Protein AF-A0A9X8HGG3-F1 (afdb_monomer_lite)

Secondary structure (DSSP, 8-state):
--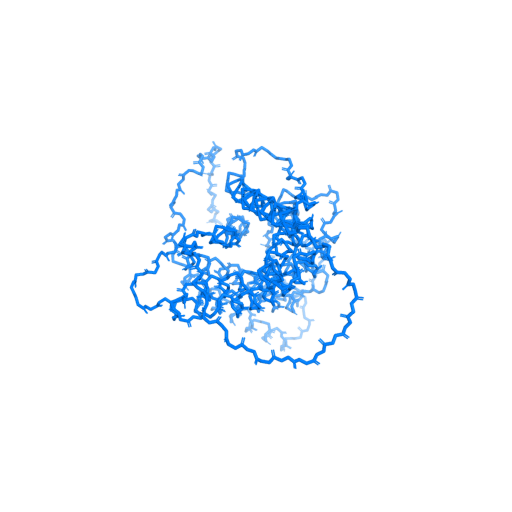-------S---------GGG--HHHHHHHHHHHHHHHHHHHHHHHHS-------PPP----TT-SS-S--SS---HHHHHHHHHHHHHHHHHHHHHHHHHHHHHSPP-SS-HHHHHHHHHHHHHHHHHHHHHHHHHS-TT-TTHHHHHHHHHHHHHHHHHHHHHHHHHTTTSS-HHHHHHHHHHHHHHHHHHHHHHHHHHGGG--TT--HHHHHHHHHHHHHHHHHHHHHHHHHHHHHTTT-HHHHHHHHHHHHT--PPPPP---GGGGHHHHHHHHHHHHHHHHHHHHHHHHHHHHHHHHHHS---S--------------PPP-------STHHHHGGG--HHHHHHHHHT--

Structure (mmCIF, N/CA/C/O backbone):
data_AF-A0A9X8HGG3-F1
#
_entry.id   AF-A0A9X8HGG3-F1
#
loop_
_atom_site.group_PDB
_atom_site.id
_atom_site.type_symbol
_atom_site.label_atom_id
_atom_site.label_alt_id
_atom_site.label_comp_id
_atom_site.label_asym_id
_atom_site.label_entity_id
_atom_site.label_seq_id
_atom_site.pdbx_PDB_ins_code
_atom_site.Cartn_x
_atom_site.Cartn_y
_atom_site.Cartn_z
_atom_site.occupancy
_atom_site.B_iso_or_equiv
_atom_site.auth_seq_id
_atom_site.auth_comp_id
_atom_site.auth_asym_id
_atom_site.auth_atom_id
_atom_site.pdbx_PDB_model_num
ATOM 1 N N . ARG A 1 1 ? -7.892 3.134 46.328 1.00 28.73 1 ARG A N 1
ATOM 2 C CA . ARG A 1 1 ? -6.656 3.228 47.144 1.00 28.73 1 ARG A CA 1
ATOM 3 C C . ARG A 1 1 ? -5.558 2.338 46.546 1.00 28.73 1 ARG A C 1
ATOM 5 O O . ARG A 1 1 ? -5.021 1.521 47.263 1.00 28.73 1 ARG A O 1
ATOM 12 N N . ASN A 1 2 ? -5.276 2.510 45.247 1.00 30.33 2 ASN A N 1
ATOM 13 C CA . ASN A 1 2 ? -4.091 2.053 44.507 1.00 30.33 2 ASN A CA 1
ATOM 14 C C . ASN A 1 2 ? -4.129 2.805 43.163 1.00 30.33 2 ASN A C 1
ATOM 16 O O . ASN A 1 2 ? -4.692 2.324 42.189 1.00 30.33 2 ASN A O 1
ATOM 20 N N . LYS A 1 3 ? -3.670 4.063 43.163 1.00 25.41 3 LYS A N 1
ATOM 21 C CA . LYS A 1 3 ? -3.345 4.797 41.933 1.00 25.41 3 LYS A CA 1
ATOM 22 C C . LYS A 1 3 ? -1.847 4.597 41.738 1.00 25.41 3 LYS A C 1
ATOM 24 O O . LYS A 1 3 ? -1.069 5.195 42.476 1.00 25.41 3 LYS A O 1
ATOM 29 N N . LEU A 1 4 ? -1.457 3.743 40.797 1.00 27.08 4 LEU A N 1
ATOM 30 C CA . LEU A 1 4 ? -0.106 3.764 40.246 1.00 27.08 4 LEU A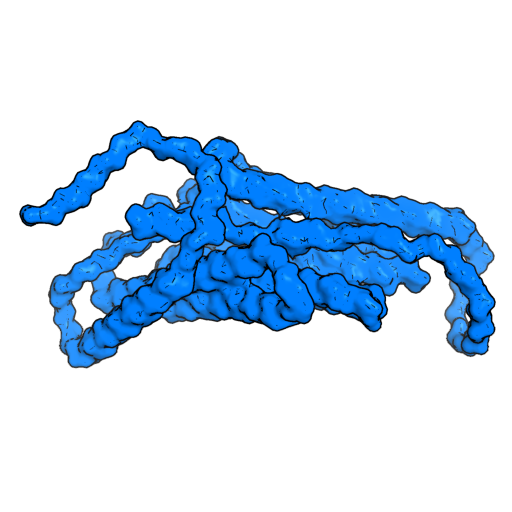 CA 1
ATOM 31 C C . LEU A 1 4 ? -0.017 5.016 39.372 1.00 27.08 4 LEU A C 1
ATOM 33 O O . LEU A 1 4 ? -0.427 5.023 38.219 1.00 27.08 4 LEU A O 1
ATOM 37 N N . ALA A 1 5 ? 0.406 6.119 39.983 1.00 25.44 5 ALA A N 1
ATOM 38 C CA . ALA A 1 5 ? 0.786 7.321 39.264 1.00 25.44 5 ALA A CA 1
ATOM 39 C C . ALA A 1 5 ? 2.253 7.156 38.861 1.00 25.44 5 ALA A C 1
ATOM 41 O O . ALA A 1 5 ? 3.145 7.346 39.688 1.00 25.44 5 ALA A O 1
ATOM 42 N N . PHE A 1 6 ? 2.503 6.783 37.606 1.00 29.17 6 PHE A N 1
ATOM 43 C CA . PHE A 1 6 ? 3.830 6.942 37.030 1.00 29.17 6 PHE A CA 1
ATOM 44 C C . PHE A 1 6 ? 4.066 8.438 36.820 1.00 29.17 6 PHE A C 1
ATOM 46 O O . PHE A 1 6 ? 3.488 9.073 35.941 1.00 29.17 6 PHE A O 1
ATOM 53 N N . LYS A 1 7 ? 4.884 9.019 37.700 1.00 27.00 7 LYS A N 1
ATOM 54 C CA . LYS A 1 7 ? 5.559 10.291 37.453 1.00 27.00 7 LYS A CA 1
ATOM 55 C C . LYS A 1 7 ? 6.541 10.041 36.307 1.00 27.00 7 LYS A C 1
ATOM 57 O O . LYS A 1 7 ? 7.612 9.492 36.540 1.00 27.00 7 LYS A O 1
ATOM 62 N N . ILE A 1 8 ? 6.162 10.391 35.085 1.00 31.59 8 ILE A N 1
ATOM 63 C CA . ILE A 1 8 ? 7.122 10.544 33.993 1.00 31.59 8 ILE A CA 1
ATOM 64 C C . ILE A 1 8 ? 7.428 12.036 33.944 1.00 31.59 8 ILE A C 1
ATOM 66 O O . ILE A 1 8 ? 6.662 12.826 33.393 1.00 31.59 8 ILE A O 1
ATOM 70 N N . ASP A 1 9 ? 8.496 12.414 34.647 1.00 28.77 9 ASP A N 1
ATOM 71 C CA . ASP A 1 9 ? 9.087 13.739 34.531 1.00 28.77 9 ASP A CA 1
ATOM 72 C C . ASP A 1 9 ? 9.516 13.974 33.076 1.00 28.77 9 ASP A C 1
ATOM 74 O O . ASP A 1 9 ? 9.967 13.073 32.366 1.00 28.77 9 ASP A O 1
ATOM 78 N N . HIS A 1 10 ? 9.304 15.209 32.636 1.00 36.56 10 HIS A N 1
ATOM 79 C CA . HIS A 1 10 ? 9.637 15.714 31.317 1.00 36.56 10 HIS A CA 1
ATOM 80 C C . HIS A 1 10 ? 11.108 15.476 30.966 1.00 36.56 10 HIS A C 1
ATOM 82 O O . HIS A 1 10 ? 11.983 16.024 31.620 1.00 36.56 10 HIS A O 1
ATOM 88 N N . GLU A 1 11 ? 11.323 14.692 29.912 1.00 28.34 11 GLU A N 1
ATOM 89 C CA . GLU A 1 11 ? 12.363 14.770 28.875 1.00 28.34 11 GLU A CA 1
ATOM 90 C C . GLU A 1 11 ? 12.493 13.358 28.302 1.00 28.34 11 GLU A C 1
ATOM 92 O O . GLU A 1 11 ? 13.235 12.525 28.814 1.00 28.34 11 GLU A O 1
ATOM 97 N N . LEU A 1 12 ? 11.714 13.055 27.254 1.00 34.84 12 LEU A N 1
ATOM 98 C CA . LEU A 1 12 ? 11.954 11.847 26.467 1.00 34.84 12 LEU A CA 1
ATOM 99 C C . LEU A 1 12 ? 13.398 11.941 25.950 1.00 34.84 12 LEU A C 1
ATOM 101 O O . LEU A 1 12 ? 13.690 12.875 25.189 1.00 34.84 12 LEU A O 1
ATOM 105 N N . PRO A 1 13 ? 14.310 11.037 26.356 1.00 28.31 13 PRO A N 1
ATOM 106 C CA . PRO A 1 13 ? 15.644 11.016 25.784 1.00 28.31 13 PRO A CA 1
ATOM 107 C C . PRO A 1 13 ? 15.506 10.824 24.267 1.00 28.31 13 PRO A C 1
ATOM 109 O O . PRO A 1 13 ? 14.531 10.213 23.812 1.00 28.31 13 PRO A O 1
ATOM 112 N N . PRO A 1 14 ? 16.435 11.361 23.457 1.00 35.28 14 PRO A N 1
ATOM 113 C CA . PRO A 1 14 ? 16.378 11.186 22.014 1.00 35.28 14 PRO A CA 1
ATOM 114 C C . PRO A 1 14 ? 16.294 9.687 21.726 1.00 35.28 14 PRO A C 1
ATOM 116 O O . PRO A 1 14 ? 17.162 8.924 22.148 1.00 35.28 14 PRO A O 1
ATOM 119 N N . THR A 1 15 ? 15.220 9.280 21.051 1.00 38.94 15 THR A N 1
ATOM 120 C CA . THR A 1 15 ? 14.926 7.916 20.603 1.00 38.94 15 THR A CA 1
ATOM 121 C C . THR A 1 15 ? 15.948 7.489 19.546 1.00 38.94 15 THR A C 1
ATOM 123 O O . THR A 1 15 ? 15.656 7.379 18.362 1.00 38.94 15 THR A O 1
ATOM 126 N N . ASN A 1 16 ? 17.188 7.305 19.992 1.00 37.53 16 ASN A N 1
ATOM 127 C CA . ASN A 1 16 ? 18.334 6.805 19.238 1.00 37.53 16 ASN A CA 1
ATOM 128 C C . ASN A 1 16 ? 18.643 5.342 19.590 1.00 37.53 16 ASN A C 1
ATOM 130 O O . ASN A 1 16 ? 19.691 4.836 19.205 1.00 37.53 16 ASN A O 1
ATOM 134 N N . GLN A 1 17 ? 17.782 4.657 20.344 1.00 40.84 17 GLN A N 1
ATOM 135 C CA . GLN A 1 17 ? 17.990 3.240 20.609 1.00 40.84 17 GLN A CA 1
ATOM 136 C C . GLN A 1 17 ? 17.429 2.423 19.447 1.00 40.84 17 GLN A C 1
ATOM 138 O O . GLN A 1 17 ? 16.224 2.239 19.315 1.00 40.84 17 GLN A O 1
ATOM 143 N N . GLU A 1 18 ? 18.344 1.920 18.622 1.00 42.31 18 GLU A N 1
ATOM 144 C CA . GLU A 1 18 ? 18.180 0.864 17.613 1.00 42.31 18 GLU A CA 1
ATOM 145 C C . GLU A 1 18 ? 17.775 -0.494 18.250 1.00 42.31 18 GLU A C 1
ATOM 147 O O . GLU A 1 18 ? 18.196 -1.555 17.803 1.00 42.31 18 GLU A O 1
ATOM 152 N N . HIS A 1 19 ? 17.005 -0.483 19.346 1.00 41.78 19 HIS A N 1
ATOM 153 C CA . HIS A 1 19 ? 16.716 -1.650 20.188 1.00 41.78 19 HIS A CA 1
ATOM 154 C C . HIS A 1 19 ? 15.330 -2.278 19.959 1.00 41.78 19 HIS A C 1
ATOM 156 O O . HIS A 1 19 ? 15.036 -3.295 20.574 1.00 41.78 19 HIS A O 1
ATOM 162 N N . ASP A 1 20 ? 14.505 -1.745 19.053 1.00 48.72 20 ASP A N 1
ATOM 163 C CA . ASP A 1 20 ? 13.128 -2.235 18.834 1.00 48.72 20 ASP A CA 1
ATOM 164 C C . ASP A 1 20 ? 13.009 -3.422 17.856 1.00 48.72 20 ASP A C 1
ATOM 166 O O . ASP A 1 20 ? 11.926 -3.984 17.686 1.00 48.72 20 ASP A O 1
ATOM 170 N N . ASP A 1 21 ? 14.094 -3.833 17.196 1.00 51.06 21 ASP A N 1
ATOM 171 C CA . ASP A 1 21 ? 14.058 -4.947 16.233 1.00 51.06 21 ASP A CA 1
ATOM 172 C C . ASP A 1 21 ? 14.139 -6.333 16.907 1.00 51.06 21 ASP A C 1
ATOM 174 O O . ASP A 1 21 ? 14.099 -7.356 16.228 1.00 51.06 21 ASP A O 1
ATOM 178 N N . THR A 1 22 ? 14.222 -6.379 18.242 1.00 57.16 22 THR A N 1
ATOM 179 C CA . THR A 1 22 ? 14.386 -7.607 19.044 1.00 57.16 22 THR A CA 1
ATOM 180 C C . THR A 1 22 ? 13.163 -7.977 19.885 1.00 57.16 22 THR A C 1
ATOM 182 O O . THR A 1 22 ? 13.191 -8.993 20.580 1.00 57.16 22 THR A O 1
ATOM 185 N N . VAL A 1 23 ? 12.087 -7.182 19.843 1.00 67.56 23 VAL A N 1
ATOM 186 C CA . VAL A 1 23 ? 10.858 -7.479 20.592 1.00 67.56 23 VAL A CA 1
ATOM 187 C C . VAL A 1 23 ? 10.154 -8.676 19.961 1.00 67.56 23 VAL A C 1
ATOM 189 O O . VAL A 1 23 ? 9.789 -8.636 18.783 1.00 67.56 23 VAL A O 1
ATOM 192 N N . ASP A 1 24 ? 9.935 -9.726 20.755 1.00 72.12 24 ASP A N 1
ATOM 193 C CA . ASP A 1 24 ? 9.161 -10.889 20.332 1.00 72.12 24 ASP A CA 1
ATOM 194 C C . ASP A 1 24 ? 7.668 -10.541 20.235 1.00 72.12 24 ASP A C 1
ATOM 196 O O . ASP A 1 24 ? 6.925 -10.508 21.217 1.00 72.12 24 ASP A O 1
ATOM 200 N N . LEU A 1 25 ? 7.229 -10.292 19.004 1.00 77.94 25 LEU A N 1
ATOM 201 C CA . LEU A 1 25 ? 5.847 -9.971 18.668 1.00 77.94 25 LEU A CA 1
ATOM 202 C C . LEU A 1 25 ? 4.913 -11.194 18.664 1.00 77.94 25 LEU A C 1
ATOM 204 O O . LEU A 1 25 ? 3.702 -11.018 18.520 1.00 77.94 25 LEU A O 1
ATOM 208 N N . THR A 1 26 ? 5.429 -12.424 18.770 1.00 78.38 26 THR A N 1
ATOM 209 C CA . THR A 1 26 ? 4.589 -13.636 18.728 1.00 78.38 26 THR A CA 1
ATOM 210 C C . THR A 1 26 ? 3.772 -13.807 20.006 1.00 78.38 26 THR A C 1
ATOM 212 O O . THR A 1 26 ? 2.590 -14.150 19.944 1.00 78.38 26 THR A O 1
ATOM 215 N N . CYS A 1 27 ? 4.365 -13.473 21.155 1.00 81.50 27 CYS A N 1
ATOM 216 C CA . CYS A 1 27 ? 3.683 -13.470 22.446 1.00 81.50 27 CYS A CA 1
ATOM 217 C C . CYS A 1 27 ? 2.524 -12.459 22.456 1.00 81.50 27 CYS A C 1
ATOM 219 O O . CYS A 1 27 ? 1.406 -12.801 22.833 1.00 81.50 27 CYS A O 1
ATOM 221 N N . ILE A 1 28 ? 2.760 -11.253 21.926 1.00 83.00 28 ILE A N 1
ATOM 222 C CA . ILE A 1 28 ? 1.754 -10.183 21.845 1.00 83.00 28 ILE A CA 1
ATOM 223 C C . ILE A 1 28 ? 0.564 -10.603 20.973 1.00 83.00 28 ILE A C 1
ATOM 225 O O . ILE A 1 28 ? -0.587 -10.370 21.335 1.00 83.00 28 ILE A O 1
ATOM 229 N N . GLU A 1 29 ? 0.817 -11.242 19.828 1.00 82.81 29 GLU A N 1
ATOM 230 C CA . GLU A 1 29 ? -0.255 -11.740 18.959 1.00 82.81 29 GLU A CA 1
ATOM 231 C C . GLU A 1 29 ? -1.117 -12.801 19.663 1.00 82.81 29 GLU A C 1
ATOM 233 O O . GLU A 1 29 ? -2.346 -12.732 19.598 1.00 82.81 29 GLU A O 1
ATOM 238 N N . SER A 1 30 ? -0.484 -13.750 20.363 1.00 86.06 30 SER A N 1
ATOM 239 C CA . SER A 1 30 ? -1.181 -14.778 21.146 1.00 86.06 30 SER A CA 1
ATOM 240 C C . SER A 1 30 ? -2.046 -14.160 22.248 1.00 86.06 30 SER A C 1
ATOM 242 O O . SER A 1 30 ? -3.207 -14.543 22.404 1.00 86.06 30 SER A O 1
ATOM 244 N N . ASP A 1 31 ? -1.513 -13.188 22.987 1.00 88.75 31 ASP A N 1
ATOM 245 C CA . ASP A 1 31 ? -2.233 -12.523 24.076 1.00 88.75 31 ASP A CA 1
ATOM 246 C C . ASP A 1 31 ? -3.444 -11.738 23.554 1.00 88.75 31 ASP A C 1
ATOM 248 O O . ASP A 1 31 ? -4.542 -11.843 24.106 1.00 88.75 31 ASP A O 1
ATOM 252 N N . LEU A 1 32 ? -3.288 -11.019 22.436 1.00 88.12 32 LEU A N 1
ATOM 253 C CA . LEU A 1 32 ? -4.396 -10.323 21.776 1.00 88.12 32 LEU A CA 1
ATOM 254 C C . LEU A 1 32 ? -5.466 -11.297 21.273 1.00 88.12 32 LEU A C 1
ATOM 256 O O . LEU A 1 32 ? -6.657 -11.015 21.399 1.00 88.12 32 LEU A O 1
ATOM 260 N N . GLN A 1 33 ? -5.069 -12.456 20.745 1.00 91.88 33 GLN A N 1
ATOM 261 C CA . GLN A 1 33 ? -6.011 -13.482 20.307 1.00 91.88 33 GLN A CA 1
ATOM 262 C C . GLN A 1 33 ? -6.793 -14.077 21.489 1.00 91.88 33 GLN A C 1
ATOM 264 O O . GLN A 1 33 ? -8.013 -14.233 21.409 1.00 91.88 33 GLN A O 1
ATOM 269 N N . GLN A 1 34 ? -6.123 -14.377 22.605 1.00 92.00 34 GLN A N 1
ATOM 270 C CA . GLN A 1 34 ? -6.783 -14.853 23.826 1.00 92.00 34 GLN A CA 1
ATOM 271 C C . GLN A 1 34 ? -7.744 -13.805 24.393 1.00 92.00 34 GLN A C 1
ATOM 273 O O . GLN A 1 34 ? -8.868 -14.133 24.780 1.00 92.00 34 GLN A O 1
ATOM 278 N N . TYR A 1 35 ? -7.332 -12.537 24.395 1.00 92.00 35 TYR A N 1
ATOM 279 C CA . TYR A 1 35 ? -8.185 -11.435 24.815 1.00 92.00 35 TYR A CA 1
ATOM 280 C C . TYR A 1 35 ? -9.403 -11.275 23.898 1.00 92.00 35 TYR A C 1
ATOM 282 O O . TYR A 1 35 ? -10.524 -11.152 24.390 1.00 92.00 35 TYR A O 1
ATOM 290 N N . LEU A 1 36 ? -9.230 -11.381 22.576 1.00 92.81 36 LEU A N 1
ATOM 291 C CA . LEU A 1 36 ? -10.341 -11.340 21.626 1.00 92.81 36 LEU A CA 1
ATOM 292 C C . LEU A 1 36 ? -11.365 -12.448 21.896 1.00 92.81 36 LEU A C 1
ATOM 294 O O . LEU A 1 36 ? -12.560 -12.170 21.905 1.00 92.81 36 LEU A O 1
ATOM 298 N N . HIS A 1 37 ? -10.913 -13.674 22.184 1.00 93.81 37 HIS A N 1
ATOM 299 C CA . HIS A 1 37 ? -11.802 -14.777 22.562 1.00 93.81 37 HIS A CA 1
ATOM 300 C C . HIS A 1 37 ? -12.612 -14.474 23.829 1.00 93.81 37 HIS A C 1
ATOM 302 O O . HIS A 1 37 ? -13.788 -14.831 23.911 1.00 93.81 37 HIS A O 1
ATOM 308 N N . LEU A 1 38 ? -12.008 -13.791 24.804 1.00 92.50 38 LEU A N 1
ATOM 309 C CA . LEU A 1 38 ? -12.703 -13.360 26.013 1.00 92.50 38 LEU A CA 1
ATOM 310 C C . LEU A 1 38 ? -13.761 -12.289 25.707 1.00 92.50 38 LEU A C 1
ATOM 312 O O . LEU A 1 38 ? -14.886 -12.390 26.199 1.00 92.50 38 LEU A O 1
ATOM 316 N N . VAL A 1 39 ? -13.442 -11.299 24.869 1.00 89.62 39 VAL A N 1
ATOM 317 C CA . VAL A 1 39 ? -14.395 -10.249 24.467 1.00 89.62 39 VAL A CA 1
ATOM 318 C C . VAL A 1 39 ? -15.526 -10.816 23.597 1.00 89.62 39 VAL A C 1
ATOM 320 O O . VAL A 1 39 ? -16.686 -10.451 23.794 1.00 89.62 39 VAL A O 1
ATOM 323 N N . ASP A 1 40 ? -15.226 -11.743 22.683 1.00 90.12 40 ASP A N 1
ATOM 324 C CA . ASP A 1 40 ? -16.231 -12.465 21.894 1.00 90.12 40 ASP A CA 1
ATOM 325 C C . ASP A 1 40 ? -17.181 -13.249 22.824 1.00 90.12 40 ASP A C 1
ATOM 327 O O . ASP A 1 40 ? -18.400 -13.110 22.714 1.00 90.12 40 ASP A O 1
ATOM 331 N N . GLY A 1 41 ? -16.649 -13.960 23.826 1.00 89.94 41 GLY A N 1
ATOM 332 C CA . GLY A 1 41 ? -17.463 -14.653 24.831 1.00 89.94 41 GLY A CA 1
ATOM 333 C C . GLY A 1 41 ? -18.341 -13.712 25.669 1.00 89.94 41 GLY A C 1
ATOM 334 O O . GLY A 1 41 ? -19.493 -14.033 25.965 1.00 89.94 41 GLY A O 1
ATOM 335 N N . LEU A 1 42 ? -17.844 -12.520 26.018 1.00 87.25 42 LEU A N 1
ATOM 336 C CA . LEU A 1 42 ? -18.651 -11.489 26.684 1.00 87.25 42 LEU A CA 1
ATOM 337 C C . LEU A 1 42 ? -19.795 -10.991 25.791 1.00 87.25 42 LEU A C 1
ATOM 339 O O . LEU A 1 42 ? -20.905 -10.777 26.284 1.00 87.25 42 LEU A O 1
ATOM 343 N N . ASN A 1 43 ? -19.549 -10.828 24.489 1.00 86.50 43 ASN A N 1
ATOM 344 C CA . ASN A 1 43 ? -20.578 -10.427 23.536 1.00 86.50 43 ASN A CA 1
ATOM 345 C C . ASN A 1 43 ? -21.660 -11.503 23.360 1.00 86.50 43 ASN A C 1
ATOM 347 O O . ASN A 1 43 ? -22.847 -11.172 23.314 1.00 86.50 43 ASN A O 1
ATOM 351 N N . ASP A 1 44 ? -21.275 -12.780 23.363 1.00 88.25 44 ASP A N 1
ATOM 352 C CA . ASP A 1 44 ? -22.215 -13.902 23.317 1.00 88.25 44 ASP A CA 1
ATOM 353 C C . ASP A 1 44 ? -23.097 -13.944 24.573 1.00 88.25 44 ASP A C 1
ATOM 355 O O . ASP A 1 44 ? -24.323 -14.027 24.477 1.00 88.25 44 ASP A O 1
ATOM 359 N N . VAL A 1 45 ? -22.504 -13.793 25.764 1.00 86.19 45 VAL A N 1
ATOM 360 C CA . VAL A 1 45 ? -23.265 -13.701 27.024 1.00 86.19 45 VAL A CA 1
ATOM 361 C C . VAL A 1 45 ? -24.218 -12.507 26.986 1.00 86.19 45 VAL A C 1
ATOM 363 O O . VAL A 1 45 ? -25.400 -12.645 27.307 1.00 86.19 45 VAL A O 1
ATOM 366 N N . ARG A 1 46 ? -23.752 -11.343 26.528 1.00 82.75 46 ARG A N 1
ATOM 367 C CA . ARG A 1 46 ? -24.577 -10.138 26.373 1.00 82.75 46 ARG A CA 1
ATOM 368 C C . ARG A 1 46 ? -25.752 -10.347 25.423 1.00 82.75 46 ARG A C 1
ATOM 370 O O . ARG A 1 46 ? -26.823 -9.800 25.675 1.00 82.75 46 ARG A O 1
ATOM 377 N N . ALA A 1 47 ? -25.594 -11.125 24.353 1.00 83.19 47 ALA A N 1
ATOM 378 C CA . ALA A 1 47 ? -26.687 -11.442 23.435 1.00 83.19 47 ALA A CA 1
ATOM 379 C C . ALA A 1 47 ? -27.814 -12.252 24.107 1.00 83.19 47 ALA A C 1
ATOM 381 O O . ALA A 1 47 ? -28.961 -12.177 23.667 1.00 83.19 47 ALA A O 1
ATOM 382 N N . THR A 1 48 ? -27.513 -12.972 25.193 1.00 83.94 48 THR A N 1
ATOM 383 C CA . THR A 1 48 ? -28.506 -13.739 25.968 1.00 83.94 48 THR A CA 1
ATOM 384 C C . THR A 1 48 ? -29.201 -12.934 27.071 1.00 83.94 48 THR A C 1
ATOM 386 O O . THR A 1 48 ? -30.222 -13.377 27.601 1.00 83.94 48 THR A O 1
ATOM 389 N N . LEU A 1 49 ? -28.683 -11.753 27.427 1.00 76.00 49 LEU A N 1
ATOM 390 C CA . LEU A 1 49 ? -29.228 -10.934 28.510 1.00 76.00 49 LEU A CA 1
ATOM 391 C C . LEU A 1 49 ? -30.387 -10.040 28.022 1.00 76.00 49 LEU A C 1
ATOM 393 O O . LEU A 1 49 ? -30.342 -9.508 26.909 1.00 76.00 49 LEU A O 1
ATOM 397 N N . PRO A 1 50 ? -31.424 -9.803 28.853 1.00 70.69 50 PRO A N 1
ATOM 398 C CA . PRO A 1 50 ? -32.436 -8.789 28.568 1.00 70.69 50 PRO A CA 1
ATOM 399 C C . PRO A 1 50 ? -31.762 -7.423 28.408 1.00 70.69 50 PRO A C 1
ATOM 401 O O . PRO A 1 50 ? -30.817 -7.129 29.137 1.00 70.69 50 PRO A O 1
ATOM 404 N N . ARG A 1 51 ? -32.262 -6.569 27.501 1.00 64.75 51 ARG A N 1
ATOM 405 C CA . ARG A 1 51 ? -31.764 -5.193 27.309 1.00 64.75 51 ARG A CA 1
ATOM 406 C C . ARG A 1 51 ? -31.931 -4.380 28.599 1.00 64.75 51 ARG A C 1
ATOM 408 O O . ARG A 1 51 ? -32.939 -3.709 28.795 1.00 64.75 51 ARG A O 1
ATOM 415 N N . GLN A 1 52 ? -30.957 -4.469 29.492 1.00 57.81 52 GLN A N 1
ATOM 416 C CA . GLN A 1 52 ? -30.852 -3.673 30.703 1.00 57.81 52 GLN A CA 1
ATOM 417 C C . GLN A 1 52 ? -29.730 -2.657 30.516 1.00 57.81 52 GLN A C 1
ATOM 419 O O . GLN A 1 52 ? -28.670 -2.977 29.981 1.00 57.81 52 GLN A O 1
ATOM 424 N N . ASN A 1 53 ? -29.955 -1.433 30.994 1.00 57.38 53 ASN A N 1
ATOM 425 C CA . ASN A 1 53 ? -28.930 -0.394 31.097 1.00 57.38 53 ASN A CA 1
ATOM 426 C C . ASN A 1 53 ? -27.997 -0.696 32.281 1.00 57.38 53 ASN A C 1
ATOM 428 O O . ASN A 1 53 ? -27.886 0.097 33.215 1.00 57.38 53 ASN A O 1
ATOM 432 N N . THR A 1 54 ? -27.381 -1.879 32.298 1.00 58.00 54 THR A N 1
ATOM 433 C CA . THR A 1 54 ? -26.344 -2.192 33.280 1.00 58.00 54 THR A CA 1
ATOM 434 C C . THR A 1 54 ? -25.138 -1.295 33.015 1.00 58.00 54 THR A C 1
ATOM 436 O O . THR A 1 54 ? -24.667 -1.257 31.874 1.00 58.00 54 THR A O 1
ATOM 439 N N . PRO A 1 55 ? -24.633 -0.566 34.026 1.00 56.38 55 PRO A N 1
ATOM 440 C CA . PRO A 1 55 ? -23.432 0.235 33.866 1.00 56.38 55 PRO A CA 1
ATOM 441 C C . PRO A 1 55 ? -22.275 -0.695 33.507 1.00 56.38 55 PRO A C 1
ATOM 443 O O . PRO A 1 55 ? -21.998 -1.659 34.220 1.00 56.38 55 PRO A O 1
ATOM 446 N N . PHE A 1 56 ? -21.632 -0.412 32.382 1.00 64.12 56 PHE A N 1
ATOM 447 C CA . PHE A 1 56 ? -20.513 -1.186 31.872 1.00 64.12 56 PHE A CA 1
ATOM 448 C C . PHE A 1 56 ? -19.266 -0.304 31.841 1.00 64.12 56 PHE A C 1
ATOM 450 O O . PHE A 1 56 ? -19.357 0.897 31.582 1.00 64.12 56 PHE A O 1
ATOM 457 N N . GLN A 1 57 ? -18.108 -0.886 32.148 1.00 64.25 57 GLN A N 1
ATOM 458 C CA . GLN A 1 57 ? -16.845 -0.162 32.097 1.00 64.25 57 GLN A CA 1
ATOM 459 C C . GLN A 1 57 ? -16.485 0.104 30.636 1.00 64.25 57 GLN A C 1
ATOM 461 O O . GLN A 1 57 ? -16.298 -0.821 29.857 1.00 64.25 57 GLN A O 1
ATOM 466 N N . THR A 1 58 ? -16.416 1.372 30.252 1.00 66.44 58 THR A N 1
ATOM 467 C CA . THR A 1 58 ? -16.095 1.765 28.881 1.00 66.44 58 THR A CA 1
ATOM 468 C C . THR A 1 58 ? -14.606 1.578 28.610 1.00 66.44 58 THR A C 1
ATOM 470 O O . THR A 1 58 ? -13.775 2.057 29.386 1.00 66.44 58 THR A O 1
ATOM 473 N N . TRP A 1 59 ? -14.268 0.919 27.503 1.00 73.31 59 TRP A N 1
ATOM 474 C CA . TRP A 1 59 ? -12.909 0.916 26.968 1.00 73.31 59 TRP A CA 1
ATOM 475 C C . TRP A 1 59 ? -12.620 2.234 26.263 1.00 73.31 59 TRP A C 1
ATOM 477 O O . TRP A 1 59 ? -13.477 2.774 25.563 1.00 73.31 59 TRP A O 1
ATOM 487 N N . THR A 1 60 ? -11.403 2.737 26.434 1.00 71.75 60 THR A N 1
ATOM 488 C CA . THR A 1 60 ? -10.945 3.970 25.794 1.00 71.75 60 THR A CA 1
ATOM 489 C C . THR A 1 60 ? -9.740 3.656 24.927 1.00 71.75 60 THR A C 1
ATOM 491 O O . THR A 1 60 ? -8.697 3.266 25.450 1.00 71.75 60 THR A O 1
ATOM 494 N N . TRP A 1 61 ? -9.870 3.871 23.621 1.00 75.94 61 TRP A N 1
ATOM 495 C CA . TRP A 1 61 ? -8.773 3.731 22.670 1.00 75.94 61 TRP A CA 1
ATOM 496 C C . TRP A 1 61 ? -8.300 5.094 22.180 1.00 75.94 61 TRP A C 1
ATOM 498 O O . TRP A 1 61 ? -9.087 6.017 21.945 1.00 75.94 61 TRP A O 1
ATOM 508 N N . LYS A 1 62 ? -6.988 5.201 21.988 1.00 71.38 62 LYS A N 1
ATOM 509 C CA . LYS A 1 62 ? -6.356 6.314 21.288 1.00 71.38 62 LYS A CA 1
ATOM 510 C C . LYS A 1 62 ? -5.775 5.800 19.987 1.00 71.38 62 LYS A C 1
ATOM 512 O O . LYS A 1 62 ? -5.288 4.679 19.908 1.00 71.38 62 LYS A O 1
ATOM 517 N N . HIS A 1 63 ? -5.838 6.637 18.964 1.00 70.56 63 HIS A N 1
ATOM 518 C CA . HIS A 1 63 ? -5.297 6.317 17.658 1.00 70.56 63 HIS A CA 1
ATOM 519 C C . HIS A 1 63 ? -4.441 7.484 17.179 1.00 70.56 63 HIS A C 1
ATOM 521 O O . HIS A 1 63 ? -4.927 8.610 17.137 1.00 70.56 63 HIS A O 1
ATOM 527 N N . ALA A 1 64 ? -3.205 7.221 16.748 1.00 66.69 64 ALA A N 1
ATOM 528 C CA . ALA A 1 64 ? -2.225 8.258 16.388 1.00 66.69 64 ALA A CA 1
ATOM 529 C C . ALA A 1 64 ? -2.670 9.196 15.243 1.00 66.69 64 ALA A C 1
ATOM 531 O O . ALA A 1 64 ? -2.119 10.282 15.024 1.00 66.69 64 ALA A O 1
ATOM 532 N N . CYS A 1 65 ? -3.671 8.778 14.464 1.00 66.25 65 CYS A N 1
ATOM 533 C CA . CYS A 1 65 ? -4.276 9.594 13.410 1.00 66.25 65 CYS A CA 1
ATOM 534 C C . CYS A 1 65 ? -5.514 10.396 13.856 1.00 66.25 65 CYS A C 1
ATOM 536 O O . CYS A 1 65 ? -6.097 11.109 13.040 1.00 66.25 65 CYS A O 1
ATOM 538 N N . LEU A 1 66 ? -5.941 10.286 15.116 1.00 68.69 66 LEU A N 1
ATOM 539 C CA . LEU A 1 66 ? -7.112 10.973 15.659 1.00 68.69 66 LEU A CA 1
ATOM 540 C C . LEU A 1 66 ? -6.696 11.877 16.830 1.00 68.69 66 LEU A C 1
ATOM 542 O O . LEU A 1 66 ? -6.060 11.437 17.778 1.00 68.69 66 LEU A O 1
ATOM 546 N N . ASN A 1 67 ? -7.064 13.162 16.765 1.00 62.12 67 ASN A N 1
ATOM 547 C CA . ASN A 1 67 ? -6.745 14.152 17.810 1.00 62.12 67 ASN A CA 1
ATOM 548 C C . ASN A 1 67 ? -7.606 14.025 19.073 1.00 62.12 67 ASN A C 1
ATOM 550 O O . ASN A 1 67 ? -7.300 14.635 20.095 1.00 62.12 67 ASN A O 1
ATOM 554 N N . GLN A 1 68 ? -8.711 13.295 18.989 1.00 60.88 68 GLN A N 1
ATOM 555 C CA . GLN A 1 68 ? -9.556 12.964 20.126 1.00 60.88 68 GLN A CA 1
ATOM 556 C C . GLN A 1 68 ? -9.525 11.444 20.287 1.00 60.88 68 GLN A C 1
ATOM 558 O O . GLN A 1 68 ? -9.388 10.746 19.273 1.00 60.88 68 GLN A O 1
ATOM 563 N N . PRO A 1 69 ? -9.646 10.925 21.524 1.00 58.56 69 PRO A N 1
ATOM 564 C CA . PRO A 1 69 ? -9.959 9.516 21.714 1.00 58.56 69 PRO A CA 1
ATOM 565 C C . PRO A 1 69 ? -11.148 9.164 20.818 1.00 58.56 69 PRO A C 1
ATOM 567 O O . PRO A 1 69 ? -11.994 10.025 20.558 1.00 58.56 69 PRO A O 1
ATOM 570 N N . THR A 1 70 ? -11.274 7.912 20.389 1.00 56.94 70 THR A N 1
ATOM 571 C CA . THR A 1 70 ? -12.508 7.427 19.741 1.00 56.94 70 THR A CA 1
ATOM 572 C C . THR A 1 70 ? -13.694 7.389 20.715 1.00 56.94 70 THR A C 1
ATOM 574 O O . THR A 1 70 ? -14.621 6.607 20.524 1.00 56.94 70 THR A O 1
ATOM 577 N N . ASP A 1 71 ? -13.657 8.216 21.765 1.00 53.78 71 ASP A N 1
ATOM 578 C CA . ASP A 1 71 ? -14.711 8.366 22.737 1.00 53.78 71 ASP A CA 1
ATOM 579 C C . ASP A 1 71 ? -15.919 8.982 22.048 1.00 53.78 71 ASP A C 1
ATOM 581 O O . ASP A 1 71 ? -15.849 10.077 21.476 1.00 53.78 71 ASP A O 1
ATOM 585 N N . PRO A 1 72 ? -17.051 8.289 22.105 1.00 53.19 72 PRO A N 1
ATOM 586 C CA . PRO A 1 72 ? -18.265 8.855 21.598 1.00 53.19 72 PRO A CA 1
ATOM 587 C C . PRO A 1 72 ? -18.744 10.048 22.440 1.00 53.19 72 PRO A C 1
ATOM 589 O O . PRO A 1 72 ? -18.779 9.996 23.666 1.00 53.19 72 PRO A O 1
ATOM 592 N N . THR A 1 73 ? -19.212 11.106 21.776 1.00 55.47 73 THR A N 1
ATOM 593 C CA . THR A 1 73 ? -19.821 12.298 22.400 1.00 55.47 73 THR A CA 1
ATOM 594 C C . THR A 1 73 ? -21.236 12.071 22.957 1.00 55.47 73 THR A C 1
ATOM 596 O O . THR A 1 73 ? -21.839 12.997 23.492 1.00 55.47 73 THR A O 1
ATOM 599 N N . GLU A 1 74 ? -21.777 10.858 22.850 1.00 56.91 74 GLU A N 1
ATOM 600 C CA . GLU A 1 74 ? -23.114 10.469 23.317 1.00 56.91 74 GLU A CA 1
ATOM 601 C C . GLU A 1 74 ? -23.028 9.147 24.099 1.00 56.91 74 GLU A C 1
ATOM 603 O O . GLU A 1 74 ? -22.045 8.426 23.948 1.00 56.91 74 GLU A O 1
ATOM 608 N N . PRO A 1 75 ? -24.000 8.790 24.956 1.00 58.28 75 PRO A N 1
ATOM 609 C CA . PRO A 1 75 ? -24.019 7.469 25.578 1.00 58.28 75 PRO A CA 1
ATOM 610 C C . PRO A 1 75 ? -24.399 6.404 24.535 1.00 58.28 75 PRO A C 1
ATOM 612 O O . PRO A 1 75 ? -25.550 6.336 24.105 1.00 58.28 75 PRO A O 1
ATOM 615 N N . TYR A 1 76 ? -23.443 5.563 24.132 1.00 66.44 76 TYR A N 1
ATOM 616 C CA . TYR A 1 76 ? -23.695 4.451 23.207 1.00 66.44 76 TYR A CA 1
ATOM 617 C C . TYR A 1 76 ? -24.124 3.182 23.957 1.00 66.44 76 TYR A C 1
ATOM 619 O O . TYR A 1 76 ? -23.925 3.040 25.165 1.00 66.44 76 TYR A O 1
ATOM 627 N N . SER A 1 77 ? -24.755 2.251 23.238 1.00 76.94 77 SER A N 1
ATOM 628 C CA . SER A 1 77 ? -25.174 0.959 23.786 1.00 76.94 77 SER A CA 1
ATOM 629 C C . SER A 1 77 ? -23.969 0.080 24.148 1.00 76.94 77 SER A C 1
ATOM 631 O O . SER A 1 77 ? -22.891 0.203 23.574 1.00 76.94 77 SER A O 1
ATOM 633 N N . LEU A 1 78 ? -24.162 -0.876 25.063 1.00 78.38 78 LEU A N 1
ATOM 634 C CA . LEU A 1 78 ? -23.150 -1.894 25.383 1.00 78.38 78 LEU A CA 1
ATOM 635 C C . LEU A 1 78 ? -22.665 -2.662 24.135 1.00 78.38 78 LEU A C 1
ATOM 637 O O . LEU A 1 78 ? -21.492 -2.999 24.029 1.00 78.38 78 LEU A O 1
ATOM 641 N N . GLU A 1 79 ? -23.565 -2.898 23.180 1.00 80.50 79 GLU A N 1
ATOM 642 C CA . GLU A 1 79 ? -23.256 -3.502 21.879 1.00 80.50 79 GLU A CA 1
ATOM 643 C C . GLU A 1 79 ? -22.209 -2.700 21.107 1.00 80.50 79 GLU A C 1
ATOM 645 O O . GLU A 1 79 ? -21.211 -3.258 20.668 1.00 80.50 79 GLU A O 1
ATOM 650 N N . PHE A 1 80 ? -22.374 -1.379 21.042 1.00 81.56 80 PHE A N 1
ATOM 651 C CA . PHE A 1 80 ? -21.414 -0.507 20.379 1.00 81.56 80 PHE A CA 1
ATOM 652 C C . PHE A 1 80 ? -20.027 -0.567 21.030 1.00 81.56 80 PHE A C 1
ATOM 654 O O . PHE A 1 80 ? -19.023 -0.602 20.320 1.00 81.56 80 PHE A O 1
ATOM 661 N N . TYR A 1 81 ? -19.953 -0.590 22.365 1.00 80.44 81 TYR A N 1
ATOM 662 C CA . TYR A 1 81 ? -18.671 -0.686 23.071 1.00 80.44 81 TYR A CA 1
ATOM 663 C C . TYR A 1 81 ? -17.979 -2.027 22.829 1.00 80.44 81 TYR A C 1
ATOM 665 O O . TYR A 1 81 ? -16.777 -2.043 22.581 1.00 80.44 81 TYR A O 1
ATOM 673 N N . LEU A 1 82 ? -18.727 -3.133 22.853 1.00 85.56 82 LEU A N 1
ATOM 674 C CA . LEU A 1 82 ? -18.183 -4.462 22.572 1.00 85.56 82 LEU A CA 1
ATOM 675 C C . LEU A 1 82 ? -17.719 -4.588 21.119 1.00 85.56 82 LEU A C 1
ATOM 677 O O . LEU A 1 82 ? -16.622 -5.080 20.879 1.00 85.56 82 LEU A O 1
ATOM 681 N N . ASP A 1 83 ? -18.498 -4.109 20.151 1.00 86.69 83 ASP A N 1
ATOM 682 C CA . ASP A 1 83 ? -18.099 -4.132 18.739 1.00 86.69 83 ASP A CA 1
ATOM 683 C C . ASP A 1 83 ? -16.884 -3.236 18.475 1.00 86.69 83 ASP A C 1
ATOM 685 O O . ASP A 1 83 ? -15.970 -3.618 17.740 1.00 86.69 83 ASP A O 1
ATOM 689 N N . THR A 1 84 ? -16.820 -2.079 19.142 1.00 85.75 84 THR A N 1
ATOM 690 C CA . THR A 1 84 ? -15.639 -1.209 19.103 1.00 85.75 84 THR A CA 1
ATOM 691 C C . THR A 1 84 ? -14.419 -1.934 19.661 1.00 85.75 84 THR A C 1
ATOM 693 O O . THR A 1 84 ? -13.402 -1.994 18.979 1.00 85.75 84 THR A O 1
ATOM 696 N N . GLU A 1 85 ? -14.518 -2.544 20.844 1.00 88.06 85 GLU A N 1
ATOM 697 C CA . GLU A 1 85 ? -13.413 -3.283 21.462 1.00 88.06 85 GLU A CA 1
ATOM 698 C C . GLU A 1 85 ? -12.918 -4.419 20.563 1.00 88.06 85 GLU A C 1
ATOM 700 O O . GLU A 1 85 ? -11.732 -4.507 20.254 1.00 88.06 85 GLU A O 1
ATOM 705 N N . ARG A 1 86 ? -13.835 -5.250 20.054 1.00 90.06 86 ARG A N 1
ATOM 706 C CA . ARG A 1 86 ? -13.512 -6.368 19.154 1.00 90.06 86 ARG A CA 1
ATOM 707 C C . ARG A 1 86 ? -12.813 -5.883 17.890 1.00 90.06 86 ARG A C 1
ATOM 709 O O . ARG A 1 86 ? -11.829 -6.481 17.462 1.00 90.06 86 ARG A O 1
ATOM 716 N N . GLY A 1 87 ? -13.313 -4.805 17.286 1.00 90.38 87 GLY A N 1
ATOM 717 C CA . GLY A 1 87 ? -12.699 -4.211 16.104 1.00 90.38 87 GLY A CA 1
ATOM 718 C C . GLY A 1 87 ? -11.315 -3.624 16.385 1.00 90.38 87 GLY A C 1
ATOM 719 O O . GLY A 1 87 ? -10.402 -3.817 15.583 1.00 90.38 87 GLY A O 1
ATOM 720 N N . MET A 1 88 ? -11.126 -2.974 17.536 1.00 87.12 88 MET A N 1
ATOM 721 C CA . MET A 1 88 ? -9.841 -2.398 17.941 1.00 87.12 88 MET A CA 1
ATOM 722 C C . MET A 1 88 ? -8.789 -3.458 18.272 1.00 87.12 88 MET A C 1
ATOM 724 O O . MET A 1 88 ? -7.639 -3.313 17.865 1.00 87.12 88 MET A O 1
ATOM 728 N N . VAL A 1 89 ? -9.172 -4.554 18.928 1.00 89.31 89 VAL A N 1
ATOM 729 C CA . VAL A 1 89 ? -8.264 -5.681 19.198 1.00 89.31 89 VAL A CA 1
ATOM 730 C C . VAL A 1 89 ? -7.805 -6.333 17.893 1.00 89.31 89 VAL A C 1
ATOM 732 O O . VAL A 1 89 ? -6.610 -6.558 17.706 1.00 89.31 89 VAL A O 1
ATOM 735 N N . VAL A 1 90 ? -8.720 -6.568 16.943 1.00 93.19 90 VAL A N 1
ATOM 736 C CA . VAL A 1 90 ? -8.353 -7.103 15.618 1.00 93.19 90 VAL A CA 1
ATOM 737 C C . VAL A 1 90 ? -7.479 -6.117 14.839 1.00 93.19 90 VAL A C 1
ATOM 739 O O . VAL A 1 90 ? -6.539 -6.530 14.161 1.00 93.19 90 VAL A O 1
ATOM 742 N N . PHE A 1 91 ? -7.723 -4.812 14.968 1.00 89.94 91 PHE A N 1
ATOM 743 C CA . PHE A 1 91 ? -6.846 -3.791 14.400 1.00 89.94 91 PHE A CA 1
ATOM 744 C C . PHE A 1 91 ? -5.436 -3.854 15.018 1.00 89.94 91 PHE A C 1
ATOM 746 O O . PHE A 1 91 ? -4.450 -3.890 14.281 1.00 89.94 91 PHE A O 1
ATOM 753 N N . ALA A 1 92 ? -5.310 -3.953 16.342 1.00 87.38 92 ALA A N 1
ATOM 754 C CA . ALA A 1 92 ? -4.015 -4.116 17.003 1.00 87.38 92 ALA A CA 1
ATOM 755 C C . ALA A 1 92 ? -3.291 -5.391 16.533 1.00 87.38 92 ALA A C 1
ATOM 757 O O . ALA A 1 92 ? -2.110 -5.337 16.187 1.00 87.38 92 ALA A O 1
ATOM 758 N N . MET A 1 93 ? -4.007 -6.514 16.412 1.00 89.25 93 MET A N 1
ATOM 759 C CA . MET A 1 93 ? -3.465 -7.752 15.837 1.00 89.25 93 MET A CA 1
ATOM 760 C C . MET A 1 93 ? -2.978 -7.561 14.396 1.00 89.25 93 MET A C 1
ATOM 762 O O . MET A 1 93 ? -1.913 -8.062 14.037 1.00 89.25 93 MET A O 1
ATOM 766 N N . ALA A 1 94 ? -3.721 -6.823 13.564 1.00 89.38 94 ALA A N 1
ATOM 767 C CA . ALA A 1 94 ? -3.316 -6.510 12.195 1.00 89.38 94 ALA A CA 1
ATOM 768 C C . ALA A 1 94 ? -2.002 -5.711 12.159 1.00 89.38 94 ALA A C 1
ATOM 770 O O . ALA A 1 94 ? -1.106 -6.027 11.373 1.00 89.38 94 ALA A O 1
ATOM 771 N N . CYS A 1 95 ? -1.856 -4.725 13.051 1.00 85.81 95 CYS A N 1
ATOM 772 C CA . CYS A 1 95 ? -0.626 -3.953 13.228 1.00 85.81 95 CYS A CA 1
ATOM 773 C C . CYS A 1 95 ? 0.555 -4.836 13.655 1.00 85.81 95 CYS A C 1
ATOM 775 O O . CYS A 1 95 ? 1.627 -4.745 13.058 1.00 85.81 95 CYS A O 1
ATOM 777 N N . VAL A 1 96 ? 0.361 -5.719 14.640 1.00 85.25 96 VAL A N 1
ATOM 778 C CA . VAL A 1 96 ? 1.389 -6.676 15.086 1.00 85.25 96 VAL A CA 1
ATOM 779 C C . VAL A 1 96 ? 1.796 -7.606 13.942 1.00 85.25 96 VAL A C 1
ATOM 781 O O . VAL A 1 96 ? 2.984 -7.783 13.687 1.00 85.25 96 VAL A O 1
ATOM 784 N N . CYS A 1 97 ? 0.830 -8.136 13.189 1.00 88.19 97 CYS A N 1
ATOM 785 C CA . CYS A 1 97 ? 1.087 -9.000 12.038 1.00 88.19 97 CYS A CA 1
ATOM 786 C C . CYS A 1 97 ? 1.890 -8.277 10.938 1.00 88.19 97 CYS A C 1
ATOM 788 O O . CYS A 1 97 ? 2.853 -8.832 10.407 1.00 88.19 97 CYS A O 1
ATOM 790 N N . ALA A 1 98 ? 1.554 -7.018 10.636 1.00 85.81 98 ALA A N 1
ATOM 791 C CA . ALA A 1 98 ? 2.313 -6.188 9.699 1.00 85.81 98 ALA A CA 1
ATOM 792 C C . ALA A 1 98 ? 3.756 -5.940 10.181 1.00 85.81 98 ALA A C 1
ATOM 794 O O . ALA A 1 98 ? 4.698 -6.051 9.397 1.00 85.81 98 ALA A O 1
ATOM 795 N N . LEU A 1 99 ? 3.948 -5.664 11.474 1.00 82.06 99 LEU A N 1
ATOM 796 C CA . LEU A 1 99 ? 5.280 -5.476 12.059 1.00 82.06 99 LEU A CA 1
ATOM 797 C C . LEU A 1 99 ? 6.116 -6.755 12.042 1.00 82.06 99 LEU A C 1
ATOM 799 O O . LEU A 1 99 ? 7.306 -6.693 11.747 1.00 82.06 99 LEU A O 1
ATOM 803 N N . GLN A 1 100 ? 5.506 -7.912 12.299 1.00 83.56 100 GLN A N 1
ATOM 804 C CA . GLN A 1 100 ? 6.182 -9.201 12.164 1.00 83.56 100 GLN A CA 1
ATOM 805 C C . GLN A 1 100 ? 6.625 -9.458 10.718 1.00 83.56 100 GLN A C 1
ATOM 807 O O . GLN A 1 100 ? 7.730 -9.949 10.492 1.00 83.56 100 GLN A O 1
ATOM 812 N N . ALA A 1 101 ? 5.777 -9.142 9.731 1.00 83.56 101 ALA A N 1
ATOM 813 C CA . ALA A 1 101 ? 6.127 -9.291 8.319 1.00 83.56 101 ALA A CA 1
ATOM 814 C C . ALA A 1 101 ? 7.358 -8.444 7.964 1.00 83.56 101 ALA A C 1
ATOM 816 O O . ALA A 1 101 ? 8.257 -8.903 7.261 1.00 83.56 101 ALA A O 1
ATOM 817 N N . GLU A 1 102 ? 7.433 -7.228 8.496 1.00 77.50 102 GLU A N 1
ATOM 818 C CA . GLU A 1 102 ? 8.574 -6.341 8.303 1.00 77.50 102 GLU A CA 1
ATOM 819 C C . GLU A 1 102 ? 9.835 -6.794 9.044 1.00 77.50 102 GLU A C 1
ATOM 821 O O . GLU A 1 102 ? 10.894 -6.834 8.426 1.00 77.50 102 GLU A O 1
ATOM 826 N N . GLN A 1 103 ? 9.737 -7.197 10.318 1.00 77.00 103 GLN A N 1
ATOM 827 C CA . GLN A 1 103 ? 10.872 -7.758 11.069 1.00 77.00 103 GLN A CA 1
ATOM 828 C C . GLN A 1 103 ? 11.472 -8.966 10.341 1.00 77.00 103 GLN A C 1
ATOM 830 O O . GLN A 1 103 ? 12.684 -9.115 10.260 1.00 77.00 103 GLN A O 1
ATOM 835 N N . ARG A 1 104 ? 10.630 -9.821 9.750 1.00 76.38 104 ARG A N 1
ATOM 836 C CA . ARG A 1 104 ? 11.095 -10.958 8.943 1.00 76.38 104 ARG A CA 1
ATOM 837 C C . ARG A 1 104 ? 11.672 -10.534 7.588 1.00 76.38 104 ARG A C 1
ATOM 839 O O . ARG A 1 104 ? 12.470 -11.273 7.028 1.00 76.38 104 ARG A O 1
ATOM 846 N N . SER A 1 105 ? 11.288 -9.365 7.069 1.00 71.31 105 SER A N 1
ATOM 847 C CA . SER A 1 105 ? 11.830 -8.809 5.819 1.00 71.31 105 SER A CA 1
ATOM 848 C C . SER A 1 105 ? 13.222 -8.191 6.000 1.00 71.31 105 SER A C 1
ATOM 850 O O . SER A 1 105 ? 13.971 -8.114 5.032 1.00 71.31 105 SER A O 1
ATOM 852 N N . SER A 1 106 ? 13.571 -7.730 7.208 1.00 62.16 106 SER A N 1
ATOM 853 C CA . SER A 1 106 ? 14.858 -7.078 7.496 1.00 62.16 106 SER A CA 1
ATOM 854 C C . SER A 1 106 ? 15.987 -8.049 7.858 1.00 62.16 106 SER A C 1
ATOM 856 O O . SER A 1 106 ? 17.154 -7.654 7.841 1.00 62.16 106 SER A O 1
ATOM 858 N N . VAL A 1 107 ? 15.669 -9.309 8.169 1.00 63.59 107 VAL A N 1
ATOM 859 C CA . VAL A 1 107 ? 16.664 -10.343 8.480 1.00 63.59 107 VAL A CA 1
ATOM 860 C C . VAL A 1 107 ? 17.239 -10.912 7.174 1.00 63.59 107 VAL A C 1
ATOM 862 O O . VAL A 1 107 ? 16.480 -11.454 6.368 1.00 63.59 107 VAL A O 1
ATOM 865 N N . PRO A 1 108 ? 18.565 -10.831 6.944 1.00 55.62 108 PRO A N 1
ATOM 866 C CA . PRO A 1 108 ? 19.191 -11.456 5.784 1.00 55.62 108 PRO A CA 1
ATOM 867 C C . PRO A 1 108 ? 18.944 -12.972 5.809 1.00 55.62 108 PRO A C 1
ATOM 869 O O . PRO A 1 108 ? 19.154 -13.589 6.857 1.00 55.62 108 PRO A O 1
ATOM 872 N N . PRO A 1 109 ? 18.514 -13.596 4.699 1.00 55.19 109 PRO A N 1
ATOM 873 C CA . PRO A 1 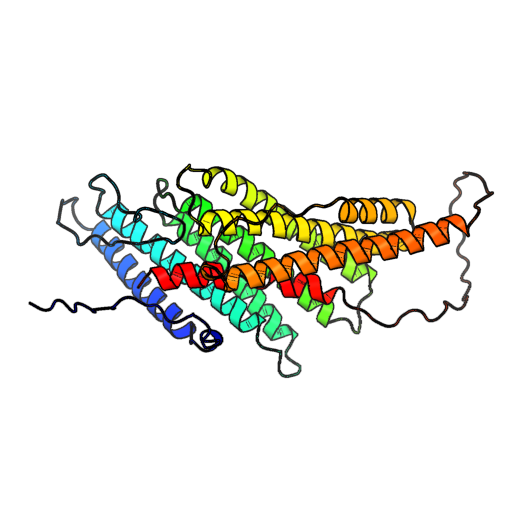109 ? 18.321 -15.040 4.658 1.00 55.19 109 PRO A CA 1
ATOM 874 C C . PRO A 1 109 ? 19.658 -15.749 4.919 1.00 55.19 109 PRO A C 1
ATOM 876 O O . PRO A 1 109 ? 20.628 -15.544 4.192 1.00 55.19 109 PRO A O 1
ATOM 879 N N . LEU A 1 110 ? 19.707 -16.562 5.974 1.00 49.75 110 LEU A N 1
ATOM 880 C CA . LEU A 1 110 ? 20.799 -17.497 6.247 1.00 49.75 110 LEU A CA 1
ATOM 881 C C . LEU A 1 110 ? 20.540 -18.761 5.408 1.00 49.75 110 LEU A C 1
ATOM 883 O O . LEU A 1 110 ? 19.650 -19.512 5.777 1.00 49.75 110 LEU A O 1
ATOM 887 N N . ASP A 1 111 ? 21.273 -18.920 4.297 1.00 43.88 111 ASP A N 1
ATOM 888 C CA . ASP A 1 111 ? 21.414 -20.080 3.382 1.00 43.88 111 ASP A CA 1
ATOM 889 C C . ASP A 1 111 ? 20.160 -20.875 2.912 1.00 43.88 111 ASP A C 1
ATOM 891 O O . ASP A 1 111 ? 19.268 -21.198 3.684 1.00 43.88 111 ASP A O 1
ATOM 895 N N . ASP A 1 112 ? 20.143 -21.219 1.608 1.00 46.06 112 ASP A N 1
ATOM 896 C CA . ASP A 1 112 ? 19.294 -22.141 0.799 1.00 46.06 112 ASP A CA 1
ATOM 897 C C . ASP A 1 112 ? 17.747 -22.175 0.953 1.00 46.06 112 ASP A C 1
ATOM 899 O O . ASP A 1 112 ? 17.050 -22.568 0.015 1.00 46.06 112 ASP A O 1
ATOM 903 N N . ASP A 1 113 ? 17.165 -21.665 2.037 1.00 51.88 113 ASP A N 1
ATOM 904 C CA . ASP A 1 113 ? 15.717 -21.610 2.307 1.00 51.88 113 ASP A CA 1
ATOM 905 C C . ASP A 1 113 ? 15.085 -20.253 1.920 1.00 51.88 113 ASP A C 1
ATOM 907 O O . ASP A 1 113 ? 14.070 -19.796 2.458 1.00 51.88 113 ASP A O 1
ATOM 911 N N . THR A 1 114 ? 15.667 -19.563 0.936 1.00 56.75 114 THR A N 1
ATOM 912 C CA . THR A 1 114 ? 15.220 -18.225 0.502 1.00 56.75 114 THR A CA 1
ATOM 913 C C . THR A 1 114 ? 13.782 -18.231 -0.033 1.00 56.75 114 THR A C 1
ATOM 915 O O . THR A 1 114 ? 13.055 -17.242 0.099 1.00 56.75 114 THR A O 1
ATOM 918 N N . SER A 1 115 ? 13.350 -19.350 -0.624 1.00 55.94 115 SER A N 1
ATOM 919 C CA . SER A 1 115 ? 11.997 -19.496 -1.171 1.00 55.94 115 SER A CA 1
ATOM 920 C C . SER A 1 115 ? 10.930 -19.652 -0.087 1.00 55.94 115 SER A C 1
ATOM 922 O O . SER A 1 115 ? 9.919 -18.953 -0.140 1.00 55.94 115 SER A O 1
ATOM 924 N N . SER A 1 116 ? 11.181 -20.478 0.933 1.00 59.06 116 SER A N 1
ATOM 925 C CA . SER A 1 116 ? 10.251 -20.730 2.041 1.00 59.06 116 SER A CA 1
ATOM 926 C C . SER A 1 116 ? 10.117 -19.513 2.966 1.00 59.06 116 SER A C 1
ATOM 928 O O . SER A 1 116 ? 9.011 -19.167 3.402 1.00 59.06 116 SER A O 1
ATOM 930 N N . SER A 1 117 ? 11.218 -18.792 3.202 1.00 67.56 117 SER A N 1
ATOM 931 C CA . SER A 1 117 ? 11.217 -17.546 3.975 1.00 67.56 117 SER A CA 1
ATOM 932 C C . SER A 1 117 ? 10.417 -16.441 3.273 1.00 67.56 117 SER A C 1
ATOM 934 O O . SER A 1 117 ? 9.508 -15.852 3.862 1.00 67.56 117 SER A O 1
ATOM 936 N N . SER A 1 118 ? 10.650 -16.218 1.974 1.00 63.66 118 SER A N 1
ATOM 937 C CA . SER A 1 118 ? 9.942 -15.173 1.226 1.00 63.66 118 SER A CA 1
ATOM 938 C C . SER A 1 118 ? 8.440 -15.450 1.076 1.00 63.66 118 SER A C 1
ATOM 940 O O . SER A 1 118 ? 7.623 -14.535 1.234 1.00 63.66 118 SER A O 1
ATOM 942 N N . THR A 1 119 ? 8.043 -16.712 0.856 1.00 75.31 119 THR A N 1
ATOM 943 C CA . THR A 1 119 ? 6.620 -17.089 0.862 1.00 75.31 119 THR A CA 1
ATOM 944 C C . THR A 1 119 ? 5.971 -16.790 2.208 1.00 75.31 119 THR A C 1
ATOM 946 O O . THR A 1 119 ? 4.885 -16.215 2.242 1.00 75.31 119 THR A O 1
ATOM 949 N N . THR A 1 120 ? 6.674 -17.070 3.307 1.00 83.12 120 THR A N 1
ATOM 950 C CA . THR A 1 120 ? 6.184 -16.810 4.667 1.00 83.12 120 THR A CA 1
ATOM 951 C C . THR A 1 120 ? 6.000 -15.312 4.925 1.00 83.12 120 THR A C 1
ATOM 953 O O . THR A 1 120 ? 4.967 -14.896 5.453 1.00 83.12 120 THR A O 1
ATOM 956 N N . VAL A 1 121 ? 6.952 -14.469 4.510 1.00 85.19 121 VAL A N 1
ATOM 957 C CA . VAL A 1 121 ? 6.858 -13.004 4.653 1.00 85.19 121 VAL A CA 1
ATOM 958 C C . VAL A 1 121 ? 5.674 -12.444 3.860 1.00 85.19 121 VAL A C 1
ATOM 960 O O . VAL A 1 121 ? 4.863 -11.682 4.392 1.00 85.19 121 VAL A O 1
ATOM 963 N N . LYS A 1 122 ? 5.530 -12.854 2.598 1.00 87.69 122 LYS A N 1
ATOM 964 C CA . LYS A 1 122 ? 4.411 -12.453 1.737 1.00 87.69 122 LYS A CA 1
ATOM 965 C C . LYS A 1 122 ? 3.060 -12.851 2.324 1.00 87.69 122 LYS A C 1
ATOM 967 O O . LYS A 1 122 ? 2.129 -12.044 2.332 1.00 87.69 122 LYS A O 1
ATOM 972 N N . ASP A 1 123 ? 2.939 -14.087 2.795 1.00 90.75 123 ASP A N 1
ATOM 973 C CA . ASP A 1 123 ? 1.689 -14.582 3.364 1.00 90.75 123 ASP A CA 1
ATOM 974 C C . ASP A 1 123 ? 1.377 -13.893 4.700 1.00 90.75 123 ASP A C 1
ATOM 976 O O . ASP A 1 123 ? 0.211 -13.619 4.983 1.00 90.75 123 ASP A O 1
ATOM 980 N N . THR A 1 124 ? 2.401 -13.472 5.453 1.00 90.69 124 THR A N 1
ATOM 981 C CA . THR A 1 124 ? 2.226 -12.612 6.636 1.00 90.69 124 THR A CA 1
ATOM 982 C C . THR A 1 124 ? 1.651 -11.240 6.249 1.00 90.69 124 THR A C 1
ATOM 984 O O . THR A 1 124 ? 0.674 -10.801 6.852 1.00 90.69 124 THR A O 1
ATOM 987 N N . TRP A 1 125 ? 2.157 -10.585 5.194 1.00 91.62 125 TRP A N 1
ATOM 988 C CA . TRP A 1 125 ? 1.573 -9.326 4.696 1.00 91.62 125 TRP A CA 1
ATOM 989 C C . TRP A 1 125 ? 0.116 -9.483 4.244 1.00 91.62 125 TRP A C 1
ATOM 991 O O . TRP A 1 125 ? -0.731 -8.637 4.537 1.00 91.62 125 TRP A O 1
ATOM 1001 N N . ARG A 1 126 ? -0.209 -10.586 3.560 1.00 94.25 126 ARG A N 1
ATOM 1002 C CA . ARG A 1 126 ? -1.593 -10.890 3.157 1.00 94.25 126 ARG A CA 1
ATOM 1003 C C . ARG A 1 126 ? -2.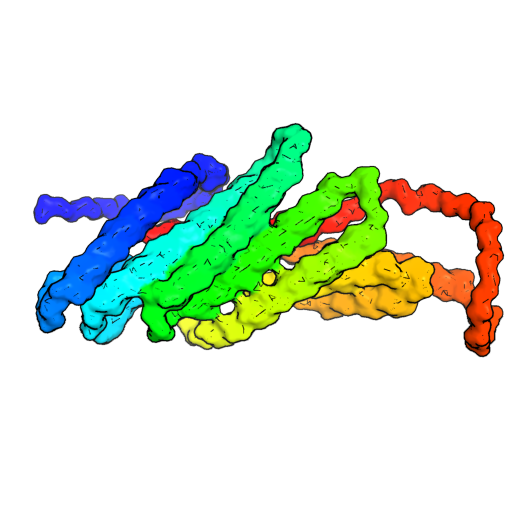497 -11.146 4.358 1.00 94.25 126 ARG A C 1
ATOM 1005 O O . ARG A 1 126 ? -3.641 -10.695 4.356 1.00 94.25 126 ARG A O 1
ATOM 1012 N N . ARG A 1 127 ? -1.989 -11.823 5.390 1.00 94.88 127 ARG A N 1
ATOM 1013 C CA . ARG A 1 127 ? -2.707 -12.030 6.652 1.00 94.88 127 ARG A CA 1
ATOM 1014 C C . ARG A 1 127 ? -2.988 -10.703 7.352 1.00 94.88 127 ARG A C 1
ATOM 1016 O O . ARG A 1 127 ? -4.126 -10.483 7.755 1.00 94.88 127 ARG A O 1
ATOM 1023 N N . ALA A 1 128 ? -2.012 -9.797 7.416 1.00 93.06 128 ALA A N 1
ATOM 1024 C CA . ALA A 1 128 ? -2.216 -8.454 7.958 1.00 93.06 128 ALA A CA 1
ATOM 1025 C C . ALA A 1 128 ? -3.317 -7.696 7.194 1.00 93.06 128 ALA A C 1
ATOM 1027 O O . ALA A 1 128 ? -4.219 -7.135 7.814 1.00 93.06 128 ALA A O 1
ATOM 1028 N N . ALA A 1 129 ? -3.317 -7.757 5.855 1.00 94.62 129 ALA A N 1
ATOM 1029 C CA . ALA A 1 129 ? -4.390 -7.181 5.038 1.00 94.62 129 ALA A CA 1
ATOM 1030 C C . ALA A 1 129 ? -5.771 -7.770 5.387 1.00 94.62 129 ALA A C 1
ATOM 1032 O O . ALA A 1 129 ? -6.747 -7.029 5.504 1.00 94.62 129 ALA A O 1
ATOM 1033 N N . GLY A 1 130 ? -5.848 -9.091 5.584 1.00 96.62 130 GLY A N 1
ATOM 1034 C CA . GLY A 1 130 ? -7.062 -9.783 6.021 1.00 96.62 130 GLY A CA 1
ATOM 1035 C C . GLY A 1 130 ? -7.556 -9.308 7.388 1.00 96.62 130 GLY A C 1
ATOM 1036 O O . GLY A 1 130 ? -8.737 -9.009 7.532 1.00 96.62 130 GLY A O 1
ATOM 1037 N N . LEU A 1 131 ? -6.653 -9.147 8.357 1.00 95.19 131 LEU A N 1
ATOM 1038 C CA . LEU A 1 131 ? -6.988 -8.657 9.697 1.00 95.19 131 LEU A CA 1
ATOM 1039 C C . LEU A 1 131 ? -7.446 -7.189 9.682 1.00 95.19 131 LEU A C 1
ATOM 1041 O O . LEU A 1 131 ? -8.427 -6.854 10.338 1.00 95.19 131 LEU A O 1
ATOM 1045 N N . PHE A 1 132 ? -6.824 -6.308 8.888 1.00 95.19 132 PHE A N 1
ATOM 1046 C CA . PHE A 1 132 ? -7.325 -4.933 8.723 1.00 95.19 132 PHE A CA 1
ATOM 1047 C C . PHE A 1 132 ? -8.730 -4.902 8.103 1.00 95.19 132 PHE A C 1
ATOM 1049 O O . PHE A 1 132 ? -9.577 -4.091 8.492 1.00 95.19 132 PHE A O 1
ATOM 1056 N N . HIS A 1 133 ? -8.998 -5.795 7.149 1.00 95.75 133 HIS A N 1
ATOM 1057 C CA . HIS A 1 133 ? -10.325 -5.928 6.559 1.00 95.75 133 HIS A CA 1
ATOM 1058 C C . HIS A 1 133 ? -11.345 -6.457 7.578 1.00 95.75 133 HIS A C 1
ATOM 1060 O O . HIS A 1 133 ? -12.448 -5.923 7.676 1.00 95.75 133 HIS A O 1
ATOM 1066 N N . GLU A 1 134 ? -10.965 -7.442 8.388 1.00 95.50 134 GLU A N 1
ATOM 1067 C CA . GLU A 1 134 ? -11.801 -7.976 9.461 1.00 95.50 134 GLU A CA 1
ATOM 1068 C C . GLU A 1 134 ? -12.106 -6.923 10.536 1.00 95.50 134 GLU A C 1
ATOM 1070 O O . GLU A 1 134 ? -13.258 -6.781 10.946 1.00 95.50 134 GLU A O 1
ATOM 1075 N N . ALA A 1 135 ? -11.117 -6.118 10.933 1.00 93.62 135 ALA A N 1
ATOM 1076 C CA . ALA A 1 135 ? -11.325 -4.992 11.842 1.00 93.62 135 ALA A CA 1
ATOM 1077 C C . ALA A 1 135 ? -12.361 -4.002 11.287 1.00 93.62 135 ALA A C 1
ATOM 1079 O O . ALA A 1 135 ? -13.220 -3.523 12.024 1.00 93.62 135 ALA A O 1
ATOM 1080 N N . THR A 1 136 ? -12.335 -3.752 9.973 1.00 91.81 136 THR A N 1
ATOM 1081 C CA . THR A 1 136 ? -13.325 -2.898 9.293 1.00 91.81 136 THR A CA 1
ATOM 1082 C C . THR A 1 136 ? -14.734 -3.487 9.406 1.00 91.81 136 THR A C 1
ATOM 1084 O O . THR A 1 136 ? -15.694 -2.756 9.617 1.00 91.81 136 THR A O 1
ATOM 1087 N N . ALA A 1 137 ? -14.874 -4.810 9.291 1.00 92.00 137 ALA A N 1
ATOM 1088 C CA . ALA A 1 137 ? -16.168 -5.482 9.395 1.00 92.00 137 ALA A CA 1
ATOM 1089 C C . ALA A 1 137 ? -16.719 -5.518 10.832 1.00 92.00 137 ALA A C 1
ATOM 1091 O O . ALA A 1 137 ? -17.934 -5.547 11.015 1.00 92.00 137 ALA A O 1
ATOM 1092 N N . ARG A 1 138 ? -15.837 -5.535 11.841 1.00 91.06 138 ARG A N 1
ATOM 1093 C CA . ARG A 1 138 ? -16.213 -5.574 13.264 1.00 91.06 138 ARG A CA 1
ATOM 1094 C C . ARG A 1 138 ? -16.494 -4.188 13.850 1.00 91.06 138 ARG A C 1
ATOM 1096 O O . ARG A 1 138 ? -17.348 -4.072 14.721 1.00 91.06 138 ARG A O 1
ATOM 1103 N N . LEU A 1 139 ? -15.792 -3.147 13.397 1.00 89.50 139 LEU A N 1
ATOM 1104 C CA . LEU A 1 139 ? -16.004 -1.793 13.908 1.00 89.50 139 LEU A CA 1
ATOM 1105 C C . LEU A 1 139 ? -17.372 -1.226 13.488 1.00 89.50 139 LEU A C 1
ATOM 1107 O O . LEU A 1 139 ? -17.803 -1.426 12.349 1.00 89.50 139 LEU A O 1
ATOM 1111 N N . PRO A 1 140 ? -18.019 -0.414 14.346 1.00 86.88 140 PRO A N 1
ATOM 1112 C CA . PRO A 1 140 ? -19.263 0.263 13.998 1.00 86.88 140 PRO A CA 1
ATOM 1113 C C . PRO A 1 140 ? -19.133 1.101 12.711 1.00 86.88 140 PRO A C 1
ATOM 1115 O O . PRO A 1 140 ? -18.117 1.778 12.538 1.00 86.88 140 PRO A O 1
ATOM 1118 N N . PRO A 1 141 ? -20.148 1.154 11.823 1.00 84.31 141 PRO A N 1
ATOM 1119 C CA . PRO A 1 141 ? -20.082 1.910 10.562 1.00 84.31 141 PRO A CA 1
ATOM 1120 C C . PRO A 1 141 ? -19.797 3.411 10.724 1.00 84.31 141 PRO A C 1
ATOM 1122 O O . PRO A 1 141 ? -19.265 4.045 9.818 1.00 84.31 141 PRO A O 1
ATOM 1125 N N . SER A 1 142 ? -20.141 3.982 11.881 1.00 81.75 142 SER A N 1
ATOM 1126 C CA . SER A 1 142 ? -19.869 5.379 12.234 1.00 81.75 142 SER A CA 1
ATOM 1127 C C . SER A 1 142 ? -18.425 5.637 12.679 1.00 81.75 142 SER A C 1
ATOM 1129 O O . SER A 1 142 ? -18.072 6.785 12.946 1.00 81.75 142 SER A O 1
ATOM 1131 N N . SER A 1 143 ? -17.589 4.598 12.780 1.00 83.62 143 SER A N 1
ATOM 1132 C CA . SER A 1 143 ? -16.222 4.732 13.272 1.00 83.62 143 SER A CA 1
ATOM 1133 C C . SER A 1 143 ? -15.381 5.633 12.356 1.00 83.62 143 SER A C 1
ATOM 1135 O O . SER A 1 143 ? -15.294 5.383 11.148 1.00 83.62 143 SER A O 1
ATOM 1137 N N . PRO A 1 144 ? -14.675 6.639 12.906 1.00 80.94 144 PRO A N 1
ATOM 1138 C CA . PRO A 1 144 ? -13.755 7.472 12.133 1.00 80.94 144 PRO A CA 1
ATOM 1139 C C . PRO A 1 144 ? -12.508 6.701 11.666 1.00 80.94 144 PRO A C 1
ATOM 1141 O O . PRO A 1 144 ? -11.698 7.251 10.921 1.00 80.94 144 PRO A O 1
ATOM 1144 N N . LEU A 1 145 ? -12.333 5.442 12.095 1.00 83.81 145 LEU A N 1
ATOM 1145 C CA . LEU A 1 145 ? -11.173 4.613 11.768 1.00 83.81 145 LEU A CA 1
ATOM 1146 C C . LEU A 1 145 ? -11.255 3.933 10.395 1.00 83.81 145 LEU A C 1
ATOM 1148 O O . LEU A 1 145 ? -10.216 3.565 9.843 1.00 83.81 145 LEU A O 1
ATOM 1152 N N . HIS A 1 146 ? -12.453 3.808 9.812 1.00 88.75 146 HIS A N 1
ATOM 1153 C CA . HIS A 1 146 ? -12.667 3.099 8.541 1.00 88.75 146 HIS A CA 1
ATOM 1154 C C . HIS A 1 146 ? -11.737 3.546 7.403 1.00 88.75 146 HIS A C 1
ATOM 1156 O O . HIS A 1 146 ? -11.123 2.681 6.773 1.00 88.75 146 HIS A O 1
ATOM 1162 N N . PRO A 1 147 ? -11.534 4.856 7.140 1.00 88.62 147 PRO A N 1
ATOM 1163 C CA . PRO A 1 147 ? -10.616 5.286 6.087 1.00 88.62 147 PRO A CA 1
ATOM 1164 C C . PRO A 1 147 ? -9.180 4.788 6.298 1.00 88.62 147 PRO A C 1
ATOM 1166 O O . PRO A 1 147 ? -8.501 4.454 5.329 1.00 88.62 147 PRO A O 1
ATOM 1169 N N . PHE A 1 148 ? -8.718 4.709 7.548 1.00 86.12 148 PHE A N 1
ATOM 1170 C CA . PHE A 1 148 ? -7.362 4.267 7.874 1.00 86.12 148 PHE A CA 1
ATOM 1171 C C . PHE A 1 148 ? -7.204 2.763 7.674 1.00 86.12 148 PHE A C 1
ATOM 1173 O O . PHE A 1 148 ? -6.235 2.335 7.048 1.00 86.12 148 PHE A O 1
ATOM 1180 N N . LEU A 1 149 ? -8.174 1.972 8.141 1.00 89.38 149 LEU A N 1
ATOM 1181 C CA . LEU A 1 149 ? -8.176 0.521 7.957 1.00 89.38 149 LEU A CA 1
ATOM 1182 C C . LEU A 1 149 ? -8.168 0.150 6.477 1.00 89.38 149 LEU A C 1
ATOM 1184 O O . LEU A 1 149 ? -7.330 -0.638 6.045 1.00 89.38 149 LEU A O 1
ATOM 1188 N N . HIS A 1 150 ?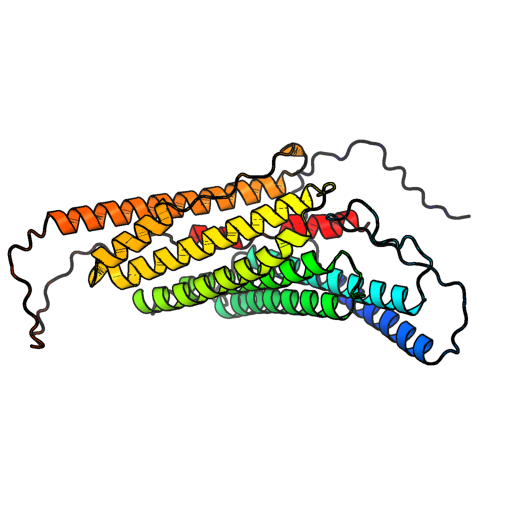 -9.024 0.782 5.671 1.00 91.94 150 HIS A N 1
ATOM 1189 C CA . HIS A 1 150 ? -9.062 0.529 4.233 1.00 91.94 150 HIS A CA 1
ATOM 1190 C C . HIS A 1 150 ? -7.738 0.838 3.536 1.00 91.94 150 HIS A C 1
ATOM 1192 O O . HIS A 1 150 ? -7.328 0.097 2.645 1.00 91.94 150 HIS A O 1
ATOM 1198 N N . ILE A 1 151 ? -7.042 1.900 3.939 1.00 90.81 151 ILE A N 1
ATOM 1199 C CA . ILE A 1 151 ? -5.724 2.209 3.381 1.00 90.81 151 ILE A CA 1
ATOM 1200 C C . ILE A 1 151 ? -4.701 1.169 3.813 1.00 90.81 151 ILE A C 1
ATOM 1202 O O . ILE A 1 151 ? -3.925 0.721 2.973 1.00 90.81 151 ILE A O 1
ATOM 1206 N N . TRP A 1 152 ? -4.714 0.747 5.076 1.00 89.69 152 TRP A N 1
ATOM 1207 C CA . TRP A 1 152 ? -3.800 -0.279 5.566 1.00 89.69 152 TRP A CA 1
ATOM 1208 C C . TRP A 1 152 ? -3.986 -1.629 4.877 1.00 89.69 152 TRP A C 1
ATOM 1210 O O . TRP A 1 152 ? -2.985 -2.260 4.538 1.00 89.69 152 TRP A O 1
ATOM 1220 N N . VAL A 1 153 ? -5.226 -2.023 4.559 1.00 94.25 153 VAL A N 1
ATOM 1221 C CA . VAL A 1 153 ? -5.500 -3.191 3.701 1.00 94.25 153 VAL A CA 1
ATOM 1222 C C . VAL A 1 153 ? -4.729 -3.072 2.385 1.00 94.25 153 VAL A C 1
ATOM 1224 O O . VAL A 1 153 ? -3.998 -3.984 2.004 1.00 94.25 153 VAL A O 1
ATOM 1227 N N . GLN A 1 154 ? -4.856 -1.934 1.696 1.00 94.50 154 GLN A N 1
ATOM 1228 C CA . GLN A 1 154 ? -4.212 -1.735 0.396 1.00 94.50 154 GLN A CA 1
ATOM 1229 C C . GLN A 1 154 ? -2.687 -1.639 0.502 1.00 94.50 154 GLN A C 1
ATOM 1231 O O . GLN A 1 154 ? -1.984 -2.198 -0.335 1.00 94.50 154 GLN A O 1
ATOM 1236 N N . LEU A 1 155 ? -2.156 -0.967 1.527 1.00 90.75 155 LEU A N 1
ATOM 1237 C CA . LEU A 1 155 ? -0.712 -0.876 1.746 1.00 90.75 155 LEU A CA 1
ATOM 1238 C C . LEU A 1 155 ? -0.107 -2.259 2.018 1.00 90.75 155 LEU A C 1
ATOM 1240 O O . LEU A 1 155 ? 0.906 -2.597 1.415 1.00 90.75 155 LEU A O 1
ATOM 1244 N N . CYS A 1 156 ? -0.759 -3.110 2.812 1.00 91.50 156 CYS A N 1
ATOM 1245 C CA . CYS A 1 156 ? -0.299 -4.486 3.019 1.00 91.50 156 CYS A CA 1
ATOM 1246 C C . CYS A 1 156 ? -0.252 -5.292 1.708 1.00 91.50 156 CYS A C 1
ATOM 1248 O O . CYS A 1 156 ? 0.685 -6.056 1.482 1.00 91.50 156 CYS A O 1
ATOM 1250 N N . VAL A 1 157 ? -1.219 -5.087 0.805 1.00 91.31 157 VAL A N 1
ATOM 1251 C CA . VAL A 1 157 ? -1.212 -5.703 -0.534 1.00 91.31 157 VAL A CA 1
ATOM 1252 C C . VAL A 1 157 ? -0.029 -5.213 -1.375 1.00 91.31 157 VAL A C 1
ATOM 1254 O O . VAL A 1 157 ? 0.638 -6.024 -2.017 1.00 91.31 157 VAL A O 1
ATOM 1257 N N . VAL A 1 158 ? 0.277 -3.911 -1.346 1.00 89.56 158 VAL A N 1
ATOM 1258 C CA . VAL A 1 158 ? 1.455 -3.343 -2.030 1.00 89.56 158 VAL A CA 1
ATOM 1259 C C . VAL A 1 158 ? 2.743 -3.996 -1.523 1.00 89.56 158 VAL A C 1
ATOM 1261 O O . VAL A 1 158 ? 3.575 -4.401 -2.332 1.00 89.56 158 VAL A O 1
ATOM 1264 N N . HIS A 1 159 ? 2.879 -4.173 -0.209 1.00 87.50 159 HIS A N 1
ATOM 1265 C CA . HIS A 1 159 ? 4.044 -4.830 0.386 1.00 87.50 159 HIS A CA 1
ATOM 1266 C C . HIS A 1 159 ? 4.134 -6.314 0.017 1.00 87.50 159 HIS A C 1
ATOM 1268 O O . HIS A 1 159 ? 5.206 -6.786 -0.351 1.00 87.50 159 HIS A O 1
ATOM 1274 N N . ALA A 1 160 ? 3.016 -7.046 0.015 1.00 88.25 160 ALA A N 1
ATOM 1275 C CA . ALA A 1 160 ? 2.999 -8.432 -0.449 1.00 88.25 160 ALA A CA 1
ATOM 1276 C C . ALA A 1 160 ? 3.459 -8.557 -1.916 1.00 88.25 160 ALA A C 1
ATOM 1278 O O . ALA A 1 160 ? 4.172 -9.499 -2.262 1.00 88.25 160 ALA A O 1
ATOM 1279 N N . HIS A 1 161 ? 3.082 -7.605 -2.778 1.00 86.25 161 HIS A N 1
ATOM 1280 C CA . HIS A 1 161 ? 3.577 -7.545 -4.154 1.00 86.25 161 HIS A CA 1
ATOM 1281 C C . HIS A 1 161 ? 5.071 -7.210 -4.229 1.00 86.25 161 HIS A C 1
ATOM 1283 O O . HIS A 1 161 ? 5.766 -7.814 -5.041 1.00 86.25 161 HIS A O 1
ATOM 1289 N N . ALA A 1 162 ? 5.574 -6.310 -3.380 1.00 83.81 162 ALA A N 1
ATOM 1290 C CA . ALA A 1 162 ? 6.999 -5.980 -3.321 1.00 83.81 162 ALA A CA 1
ATOM 1291 C C . ALA A 1 162 ? 7.858 -7.191 -2.908 1.00 83.81 162 ALA A C 1
ATOM 1293 O O . ALA A 1 162 ? 8.860 -7.479 -3.560 1.00 83.81 162 ALA A O 1
ATOM 1294 N N . VAL A 1 163 ? 7.430 -7.955 -1.894 1.00 83.88 163 VAL A N 1
ATOM 1295 C CA . VAL A 1 163 ? 8.112 -9.195 -1.467 1.00 83.88 163 VAL A CA 1
ATOM 1296 C C . VAL A 1 163 ? 8.151 -10.219 -2.600 1.00 83.88 163 VAL A C 1
ATOM 1298 O O . VAL A 1 163 ? 9.189 -10.819 -2.866 1.00 83.88 163 VAL A O 1
ATOM 1301 N N . GLU A 1 164 ? 7.027 -10.402 -3.293 1.00 82.94 164 GLU A N 1
ATOM 1302 C CA . GLU A 1 164 ? 6.925 -11.334 -4.417 1.00 82.94 164 GLU A CA 1
ATOM 1303 C C . GLU A 1 164 ? 7.838 -10.931 -5.588 1.00 82.94 164 GLU A C 1
ATOM 1305 O O . GLU A 1 164 ? 8.467 -11.792 -6.201 1.00 82.94 164 GLU A O 1
ATOM 1310 N N . MET A 1 165 ? 7.956 -9.632 -5.884 1.00 76.81 165 MET A N 1
ATOM 1311 C CA . MET A 1 165 ? 8.908 -9.148 -6.890 1.00 76.81 165 MET A CA 1
ATOM 1312 C C . MET A 1 165 ? 10.351 -9.444 -6.487 1.00 76.81 165 MET A C 1
ATOM 1314 O O . MET A 1 165 ? 11.100 -9.994 -7.293 1.00 76.81 165 MET A O 1
ATOM 1318 N N . HIS A 1 166 ? 10.726 -9.130 -5.243 1.00 76.19 166 HIS A N 1
ATOM 1319 C CA . HIS A 1 166 ? 12.069 -9.402 -4.734 1.00 76.19 166 HIS A CA 1
ATOM 1320 C C . HIS A 1 166 ? 12.396 -10.903 -4.798 1.00 76.19 166 HIS A C 1
ATOM 1322 O O . HIS A 1 166 ? 13.496 -11.288 -5.184 1.00 76.19 166 HIS A O 1
ATOM 1328 N N . HIS A 1 167 ? 11.427 -11.773 -4.498 1.00 76.00 167 HIS A N 1
ATOM 1329 C CA . HIS A 1 167 ? 11.599 -13.222 -4.603 1.00 76.00 167 HIS A CA 1
ATOM 1330 C C . HIS A 1 167 ? 11.907 -13.690 -6.028 1.00 76.00 167 HIS A C 1
ATOM 1332 O O . HIS A 1 167 ? 12.855 -14.446 -6.244 1.00 76.00 167 HIS A O 1
ATOM 1338 N N . VAL A 1 168 ? 11.124 -13.230 -7.009 1.00 72.19 168 VAL A N 1
ATOM 1339 C CA . VAL A 1 168 ? 11.324 -13.611 -8.415 1.00 72.19 168 VAL A CA 1
ATOM 1340 C C . VAL A 1 168 ? 12.640 -13.067 -8.960 1.00 72.19 168 VAL A C 1
ATOM 1342 O O . VAL A 1 168 ? 13.292 -13.740 -9.755 1.00 72.19 168 VAL A O 1
ATOM 1345 N N . GLN A 1 169 ? 13.071 -11.898 -8.487 1.00 69.25 169 GLN A N 1
ATOM 1346 C CA . GLN A 1 169 ? 14.399 -11.366 -8.777 1.00 69.25 169 GLN A CA 1
ATOM 1347 C C . GLN A 1 169 ? 15.514 -12.158 -8.076 1.00 69.25 169 GLN A C 1
ATOM 1349 O O . GLN A 1 169 ? 16.591 -12.290 -8.629 1.00 69.25 169 GLN A O 1
ATOM 1354 N N . ALA A 1 170 ? 15.311 -12.718 -6.886 1.00 66.81 170 ALA A N 1
ATOM 1355 C CA . ALA A 1 170 ? 16.346 -13.518 -6.226 1.00 66.81 170 ALA A CA 1
ATOM 1356 C C . ALA A 1 170 ? 16.570 -14.884 -6.911 1.00 66.81 170 ALA A C 1
ATOM 1358 O O . ALA A 1 170 ? 17.687 -15.389 -6.924 1.00 66.81 170 ALA A O 1
ATOM 1359 N N . GLY A 1 171 ? 15.542 -15.465 -7.541 1.00 62.66 171 GLY A N 1
ATOM 1360 C CA . GLY A 1 171 ? 15.620 -16.733 -8.289 1.00 62.66 171 GLY A CA 1
ATOM 1361 C C . GLY A 1 171 ? 16.241 -16.633 -9.696 1.00 62.66 171 GLY A C 1
ATOM 1362 O O . GLY A 1 171 ? 15.915 -17.441 -10.569 1.00 62.66 171 GLY A O 1
ATOM 1363 N N . LEU A 1 172 ? 17.085 -15.622 -9.935 1.00 55.66 172 LEU A N 1
ATOM 1364 C CA . LEU A 1 172 ? 17.518 -15.118 -11.249 1.00 55.66 172 LEU A CA 1
ATOM 1365 C C . LEU A 1 172 ? 18.351 -16.086 -12.111 1.00 55.66 172 LEU A C 1
ATOM 1367 O O . LEU A 1 172 ? 18.529 -15.820 -13.298 1.00 55.66 172 LEU A O 1
ATOM 1371 N N . ASP A 1 173 ? 18.826 -17.213 -11.584 1.00 54.12 173 ASP A N 1
ATOM 1372 C CA . ASP A 1 173 ? 19.831 -18.023 -12.291 1.00 54.12 173 ASP A CA 1
ATOM 1373 C C . ASP A 1 173 ? 19.295 -18.822 -13.497 1.00 54.12 173 ASP A C 1
ATOM 1375 O O . ASP A 1 173 ? 20.081 -19.380 -14.263 1.00 54.12 173 ASP A O 1
ATOM 1379 N N . THR A 1 174 ? 17.974 -18.886 -13.725 1.00 52.91 174 THR A N 1
ATOM 1380 C CA . THR A 1 174 ? 17.406 -19.757 -14.784 1.00 52.91 174 THR A CA 1
ATOM 1381 C C . THR A 1 174 ? 16.250 -19.183 -15.616 1.00 52.91 174 THR A C 1
ATOM 1383 O O . THR A 1 174 ? 15.801 -19.844 -16.556 1.00 52.91 174 THR A O 1
ATOM 1386 N N . THR A 1 175 ? 15.762 -17.966 -15.347 1.00 64.19 175 THR A N 1
ATOM 1387 C CA . THR A 1 175 ? 14.571 -17.405 -16.023 1.00 64.19 175 THR A CA 1
ATOM 1388 C C . THR A 1 175 ? 14.901 -16.293 -17.025 1.00 64.19 175 THR A C 1
ATOM 1390 O O . THR A 1 175 ? 15.818 -15.498 -16.850 1.00 64.19 175 THR A O 1
ATOM 1393 N N . SER A 1 176 ? 14.147 -16.229 -18.132 1.00 76.12 176 SER A N 1
ATOM 1394 C CA . SER A 1 176 ? 14.341 -15.198 -19.161 1.00 76.12 176 SER A CA 1
ATOM 1395 C C . SER A 1 176 ? 14.020 -13.803 -18.612 1.00 76.12 176 SER A C 1
ATOM 1397 O O . SER A 1 176 ? 12.919 -13.590 -18.104 1.00 76.12 176 SER A O 1
ATOM 1399 N N . HIS A 1 177 ? 14.905 -12.821 -18.825 1.00 75.75 177 HIS A N 1
ATOM 1400 C CA . HIS A 1 177 ? 14.676 -11.410 -18.460 1.00 75.75 177 HIS A CA 1
ATOM 1401 C C . HIS A 1 177 ? 13.320 -10.859 -18.935 1.00 75.75 177 HIS A C 1
ATOM 1403 O O . HIS A 1 177 ? 12.669 -10.094 -18.230 1.00 75.75 177 HIS A O 1
ATOM 1409 N N . VAL A 1 178 ? 12.840 -11.295 -20.105 1.00 80.12 178 VAL A N 1
ATOM 1410 C CA . VAL A 1 178 ? 11.533 -10.885 -20.647 1.00 80.12 178 VAL A CA 1
ATOM 1411 C C . VAL A 1 178 ? 10.372 -11.461 -19.830 1.00 80.12 178 VAL A C 1
ATOM 1413 O O . VAL A 1 178 ? 9.340 -10.812 -19.673 1.00 80.12 178 VAL A O 1
ATOM 1416 N N . GLN A 1 179 ? 10.504 -12.685 -19.317 1.00 82.44 179 GLN A N 1
ATOM 1417 C CA . GLN A 1 179 ? 9.480 -13.296 -18.466 1.00 82.44 179 GLN A CA 1
ATOM 1418 C C . GLN A 1 179 ? 9.416 -12.603 -17.104 1.00 82.44 179 GLN A C 1
ATOM 1420 O O . GLN A 1 179 ? 8.315 -12.316 -16.635 1.00 82.44 179 GLN A O 1
ATOM 1425 N N . ILE A 1 180 ? 10.574 -12.265 -16.534 1.00 82.75 180 ILE A N 1
ATOM 1426 C CA . ILE A 1 180 ? 10.673 -11.492 -15.291 1.00 82.75 180 ILE A CA 1
ATOM 1427 C C . ILE A 1 180 ? 10.006 -10.125 -15.474 1.00 82.75 180 ILE A C 1
ATOM 1429 O O . ILE A 1 180 ? 9.090 -9.792 -14.729 1.00 82.75 180 ILE A O 1
ATOM 1433 N N . ALA A 1 181 ? 10.342 -9.392 -16.539 1.00 83.94 181 ALA A N 1
ATOM 1434 C CA . ALA A 1 181 ? 9.739 -8.089 -16.823 1.00 83.94 181 ALA A CA 1
ATOM 1435 C C . ALA A 1 181 ? 8.206 -8.157 -16.991 1.00 83.94 181 ALA A C 1
ATOM 1437 O O . ALA A 1 181 ? 7.481 -7.288 -16.510 1.00 83.94 181 ALA A O 1
ATOM 1438 N N . ARG A 1 182 ? 7.663 -9.213 -17.617 1.00 86.06 182 ARG A N 1
ATOM 1439 C CA . ARG A 1 182 ? 6.199 -9.411 -17.693 1.00 86.06 182 ARG A CA 1
ATOM 1440 C C . ARG A 1 182 ? 5.570 -9.601 -16.317 1.00 86.06 182 ARG A C 1
ATOM 1442 O O . ARG A 1 182 ? 4.476 -9.088 -16.072 1.00 86.06 182 ARG A O 1
ATOM 1449 N N . TYR A 1 183 ? 6.238 -10.354 -15.451 1.00 87.25 183 TYR A N 1
ATOM 1450 C CA . TYR A 1 183 ? 5.762 -10.631 -14.105 1.00 87.25 183 TYR A CA 1
ATOM 1451 C C . TYR A 1 183 ? 5.809 -9.382 -13.218 1.00 87.25 183 TYR A C 1
ATOM 1453 O O . TYR A 1 183 ? 4.794 -9.005 -12.632 1.00 87.25 183 TYR A O 1
ATOM 1461 N N . GLU A 1 184 ? 6.939 -8.674 -13.211 1.00 85.12 184 GLU A N 1
ATOM 1462 C CA . GLU A 1 184 ? 7.106 -7.397 -12.510 1.00 85.12 184 GLU A CA 1
ATOM 1463 C C . GLU A 1 184 ? 6.093 -6.355 -12.982 1.00 85.12 184 GLU A C 1
ATOM 1465 O O . GLU A 1 184 ? 5.479 -5.669 -12.166 1.00 85.12 184 GLU A O 1
ATOM 1470 N N . SER A 1 185 ? 5.846 -6.277 -14.292 1.00 86.38 185 SER A N 1
ATOM 1471 C CA . SER A 1 185 ? 4.822 -5.401 -14.862 1.00 86.38 185 SER A CA 1
ATOM 1472 C C . SER A 1 185 ? 3.427 -5.726 -14.307 1.00 86.38 185 SER A C 1
ATOM 1474 O O . SER A 1 185 ? 2.684 -4.824 -13.906 1.00 86.38 185 SER A O 1
ATOM 1476 N N . ALA A 1 186 ? 3.063 -7.011 -14.214 1.00 89.31 186 ALA A N 1
ATOM 1477 C CA . ALA A 1 186 ? 1.781 -7.431 -13.650 1.00 89.31 186 ALA A CA 1
ATOM 1478 C C . ALA A 1 186 ? 1.644 -7.077 -12.162 1.00 89.31 186 ALA A C 1
ATOM 1480 O O . ALA A 1 186 ? 0.635 -6.484 -11.769 1.00 89.31 186 ALA A O 1
ATOM 1481 N N . LEU A 1 187 ? 2.664 -7.376 -11.355 1.00 87.31 187 LEU A N 1
ATOM 1482 C CA . LEU A 1 187 ? 2.678 -7.047 -9.930 1.00 87.31 187 LEU A CA 1
ATOM 1483 C C . LEU A 1 187 ? 2.673 -5.527 -9.693 1.00 87.31 187 LEU A C 1
ATOM 1485 O O . LEU A 1 187 ? 1.954 -5.043 -8.820 1.00 87.31 187 LEU A O 1
ATOM 1489 N N . SER A 1 188 ? 3.389 -4.757 -10.517 1.00 88.62 188 SER A N 1
ATOM 1490 C CA . SER A 1 188 ? 3.474 -3.294 -10.417 1.00 88.62 188 SER A CA 1
ATOM 1491 C C . SER A 1 188 ? 2.135 -2.629 -10.728 1.00 88.62 188 SER A C 1
ATOM 1493 O O . SER A 1 188 ? 1.732 -1.683 -10.048 1.00 88.62 188 SER A O 1
ATOM 1495 N N . ARG A 1 189 ? 1.389 -3.154 -11.712 1.00 90.19 189 ARG A N 1
ATOM 1496 C CA . ARG A 1 189 ? 0.002 -2.733 -11.967 1.00 90.19 189 ARG A CA 1
ATOM 1497 C C . ARG A 1 189 ? -0.919 -3.068 -10.795 1.00 90.19 189 ARG A C 1
ATOM 1499 O O . ARG A 1 189 ? -1.752 -2.234 -10.444 1.00 90.19 189 ARG A O 1
ATOM 1506 N N . GLY A 1 190 ? -0.754 -4.244 -10.183 1.00 90.62 190 GLY A N 1
ATOM 1507 C CA . GLY A 1 190 ? -1.479 -4.641 -8.971 1.00 90.62 190 GLY A CA 1
ATOM 1508 C C . GLY A 1 190 ? -1.244 -3.664 -7.817 1.00 90.62 190 GLY A C 1
ATOM 1509 O O . GLY A 1 190 ? -2.196 -3.080 -7.297 1.00 90.62 190 GLY A O 1
ATOM 1510 N N . GLY A 1 191 ? 0.024 -3.385 -7.500 1.00 88.38 191 GLY A N 1
ATOM 1511 C CA . GLY A 1 191 ? 0.414 -2.400 -6.486 1.00 88.38 191 GLY A CA 1
ATOM 1512 C C . GLY A 1 191 ? -0.090 -0.987 -6.797 1.00 88.38 191 GLY A C 1
ATOM 1513 O O . GLY A 1 191 ? -0.629 -0.308 -5.922 1.00 88.38 191 GLY A O 1
ATOM 1514 N N . HIS A 1 192 ? -0.014 -0.550 -8.058 1.00 91.81 192 HIS A N 1
ATOM 1515 C CA . HIS A 1 192 ? -0.557 0.745 -8.472 1.00 91.81 192 HIS A CA 1
ATOM 1516 C C . HIS A 1 192 ? -2.077 0.823 -8.273 1.00 91.81 192 HIS A C 1
ATOM 1518 O O . HIS A 1 192 ? -2.572 1.826 -7.758 1.00 91.81 192 HIS A O 1
ATOM 1524 N N . SER A 1 193 ? -2.814 -0.230 -8.640 1.00 95.50 193 SER A N 1
ATOM 1525 C CA . SER A 1 193 ? -4.264 -0.317 -8.439 1.00 95.50 193 SER A CA 1
ATOM 1526 C C . SER A 1 193 ? -4.633 -0.259 -6.955 1.00 95.50 193 SER A C 1
ATOM 1528 O O . SER A 1 193 ? -5.539 0.486 -6.582 1.00 95.50 193 SER A O 1
ATOM 1530 N N . ALA A 1 194 ? -3.898 -0.975 -6.100 1.00 93.38 194 ALA A N 1
ATOM 1531 C CA . ALA A 1 194 ? -4.078 -0.915 -4.651 1.00 93.38 194 ALA A CA 1
ATOM 1532 C C . ALA A 1 194 ? -3.835 0.507 -4.111 1.00 93.38 194 ALA A C 1
ATOM 1534 O O . ALA A 1 194 ? -4.637 1.031 -3.339 1.00 93.38 194 ALA A O 1
ATOM 1535 N N . CYS A 1 195 ? -2.797 1.201 -4.590 1.00 93.31 195 CYS A N 1
ATOM 1536 C CA . CYS A 1 195 ? -2.548 2.593 -4.209 1.00 93.31 195 CYS A CA 1
ATOM 1537 C C . CYS A 1 195 ? -3.648 3.555 -4.690 1.00 93.31 195 CYS A C 1
ATOM 1539 O O . CYS A 1 195 ? -3.976 4.510 -3.989 1.00 93.31 195 CYS A O 1
ATOM 1541 N N . VAL A 1 196 ? -4.229 3.328 -5.875 1.00 94.44 196 VAL A N 1
ATOM 1542 C CA . VAL A 1 196 ? -5.381 4.105 -6.372 1.00 94.44 196 VAL A CA 1
ATOM 1543 C C . VAL A 1 196 ? -6.605 3.885 -5.482 1.00 94.44 196 VAL A C 1
ATOM 1545 O O . VAL A 1 196 ? -7.271 4.859 -5.132 1.00 94.44 196 VAL A O 1
ATOM 1548 N N . ALA A 1 197 ? -6.860 2.645 -5.059 1.00 94.00 197 ALA A N 1
ATOM 1549 C CA . ALA A 1 197 ? -7.916 2.333 -4.101 1.00 94.00 197 ALA A CA 1
ATOM 1550 C C . ALA A 1 197 ? -7.652 2.983 -2.730 1.00 94.00 197 ALA A C 1
ATOM 1552 O O . ALA A 1 197 ? -8.538 3.617 -2.176 1.00 94.00 197 ALA A O 1
ATOM 1553 N N . ALA A 1 198 ? -6.427 2.934 -2.199 1.00 92.00 198 ALA A N 1
ATOM 1554 C CA . ALA A 1 198 ? -6.079 3.655 -0.967 1.00 92.00 198 ALA A CA 1
ATOM 1555 C C . ALA A 1 198 ? -6.271 5.173 -1.109 1.00 92.00 198 ALA A C 1
ATOM 1557 O O . ALA A 1 198 ? -6.741 5.841 -0.186 1.00 92.00 198 ALA A O 1
ATOM 1558 N N . GLN A 1 199 ? -5.947 5.737 -2.274 1.00 92.19 199 GLN A N 1
ATOM 1559 C CA . GLN A 1 199 ? -6.087 7.167 -2.521 1.00 92.19 199 GLN A CA 1
ATOM 1560 C C . GLN A 1 199 ? -7.547 7.647 -2.427 1.00 92.19 199 GLN A C 1
ATOM 1562 O O . GLN A 1 199 ? -7.762 8.785 -2.007 1.00 92.19 199 GLN A O 1
ATOM 1567 N N . SER A 1 200 ? -8.556 6.825 -2.751 1.00 91.12 200 SER A N 1
ATOM 1568 C CA . SER A 1 200 ? -9.958 7.248 -2.577 1.00 91.12 200 SER A CA 1
ATOM 1569 C C . SER A 1 200 ? -10.310 7.487 -1.107 1.00 91.12 200 SER A C 1
ATOM 1571 O O . SER A 1 200 ? -11.101 8.375 -0.804 1.00 91.12 200 SER A O 1
ATOM 1573 N N . PHE A 1 201 ? -9.659 6.774 -0.183 1.00 88.19 201 PHE A N 1
ATOM 1574 C CA . PHE A 1 201 ? -9.843 6.955 1.259 1.00 88.19 201 PHE A CA 1
ATOM 1575 C C . PHE A 1 201 ? -9.024 8.113 1.839 1.00 88.19 201 PHE A C 1
ATOM 1577 O O . PHE A 1 201 ? -9.398 8.689 2.860 1.00 88.19 201 PHE A O 1
ATOM 1584 N N . VAL A 1 202 ? -7.954 8.533 1.154 1.00 83.94 202 VAL A N 1
ATOM 1585 C CA . VAL A 1 202 ? -7.153 9.708 1.536 1.00 83.94 202 VAL A CA 1
ATOM 1586 C C . VAL A 1 202 ? -7.992 10.982 1.603 1.00 83.94 202 VAL A C 1
ATOM 1588 O O . VAL A 1 202 ? -7.803 11.782 2.522 1.00 83.94 202 VAL A O 1
ATOM 1591 N N . ALA A 1 203 ? -8.958 11.146 0.696 1.00 74.75 203 ALA A N 1
ATOM 1592 C CA . ALA A 1 203 ? -9.861 12.295 0.696 1.00 74.75 203 ALA A CA 1
ATOM 1593 C C . ALA A 1 203 ? -10.698 12.389 1.987 1.00 74.75 203 ALA A C 1
ATOM 1595 O O . ALA A 1 203 ? -10.956 13.492 2.469 1.00 74.75 203 ALA A O 1
ATOM 1596 N N . HIS A 1 204 ? -11.045 11.255 2.599 1.00 75.88 204 HIS A N 1
ATOM 1597 C CA . HIS A 1 204 ? -11.807 11.204 3.851 1.00 75.88 204 HIS A CA 1
ATOM 1598 C C . HIS A 1 204 ? -10.962 11.517 5.094 1.00 75.88 204 HIS A C 1
ATOM 1600 O O . HIS A 1 204 ? -11.511 11.810 6.149 1.00 75.88 204 HIS A O 1
ATOM 1606 N N . MET A 1 205 ? -9.631 11.545 4.968 1.00 71.00 205 MET A N 1
ATOM 1607 C CA . MET A 1 205 ? -8.735 11.982 6.043 1.00 71.00 205 MET A CA 1
ATOM 1608 C C . MET A 1 205 ? -8.540 13.511 6.082 1.00 71.00 205 MET A C 1
ATOM 1610 O O . MET A 1 205 ? -7.826 14.001 6.955 1.00 71.00 205 MET A O 1
ATOM 1614 N N . SER A 1 206 ? -9.108 14.276 5.140 1.00 56.00 206 SER A N 1
ATOM 1615 C CA . SER A 1 206 ? -8.844 15.713 4.890 1.00 56.00 206 SER A CA 1
ATOM 1616 C C . SER A 1 206 ? -9.561 16.683 5.846 1.00 56.00 206 SER A C 1
ATOM 1618 O O . SER A 1 206 ? -10.036 17.733 5.420 1.00 56.00 206 SER A O 1
ATOM 1620 N N . SER A 1 207 ? -9.683 16.347 7.129 1.00 53.81 207 SER A N 1
ATOM 1621 C CA . SER A 1 207 ? -10.253 17.259 8.131 1.00 53.81 207 SER A CA 1
ATOM 1622 C C . SER A 1 207 ? -9.228 18.341 8.538 1.00 53.81 207 SER A C 1
ATOM 1624 O O . SER A 1 207 ? -8.027 18.039 8.571 1.00 53.81 207 SER A O 1
ATOM 1626 N N . PRO A 1 208 ? -9.642 19.584 8.882 1.00 46.38 208 PRO A N 1
ATOM 1627 C CA . PRO A 1 208 ? -8.750 20.668 9.338 1.00 46.38 208 PRO A CA 1
ATOM 1628 C C . PRO A 1 208 ? -7.914 20.340 10.592 1.00 46.38 208 PRO A C 1
ATOM 1630 O O . PRO A 1 208 ? -7.018 21.097 10.950 1.00 46.38 208 PRO A O 1
ATOM 1633 N N . THR A 1 209 ? -8.155 19.197 11.231 1.00 50.84 209 THR A N 1
ATOM 1634 C CA . THR A 1 209 ? -7.413 18.658 12.379 1.00 50.84 209 THR A CA 1
ATOM 1635 C C . THR A 1 209 ? -6.506 17.475 12.010 1.00 50.84 209 THR A C 1
ATOM 1637 O O . THR A 1 209 ? -6.224 16.616 12.838 1.00 50.84 209 THR A O 1
ATOM 1640 N N . SER A 1 210 ? -6.040 17.392 10.761 1.00 62.88 210 SER A N 1
ATOM 1641 C CA . SER A 1 210 ? -5.126 16.337 10.307 1.00 62.88 210 SER A CA 1
ATOM 1642 C C . SER A 1 210 ? -3.861 16.254 11.165 1.00 62.88 210 SER A C 1
ATOM 1644 O O . SER A 1 210 ? -3.009 17.140 11.084 1.00 62.88 210 SER A O 1
ATOM 1646 N N . THR A 1 211 ? -3.684 15.149 11.890 1.00 73.88 211 THR A N 1
ATOM 1647 C CA . THR A 1 211 ? -2.452 14.883 12.646 1.00 73.88 211 THR A CA 1
ATOM 1648 C C . THR A 1 211 ? -1.250 14.742 11.708 1.00 73.88 211 THR A C 1
ATOM 1650 O O . THR A 1 211 ? -1.403 14.514 10.500 1.00 73.88 211 THR A O 1
ATOM 1653 N N . THR A 1 212 ? -0.038 14.854 12.254 1.00 76.12 212 THR A N 1
ATOM 1654 C CA . THR A 1 212 ? 1.205 14.592 11.511 1.00 76.12 212 THR A CA 1
ATOM 1655 C C . THR A 1 212 ? 1.183 13.197 10.880 1.00 76.12 212 THR A C 1
ATOM 1657 O O . THR A 1 212 ? 1.527 13.048 9.709 1.00 76.12 212 THR A O 1
ATOM 1660 N N . THR A 1 213 ? 0.694 12.190 11.607 1.00 76.12 213 THR A N 1
ATOM 1661 C CA . THR A 1 213 ? 0.570 10.798 11.146 1.00 76.12 213 THR A CA 1
ATOM 1662 C C . THR A 1 213 ? -0.375 10.672 9.948 1.00 76.12 213 THR A C 1
ATOM 1664 O O . THR A 1 213 ? -0.040 10.006 8.969 1.00 76.12 213 THR A O 1
ATOM 1667 N N . CYS A 1 214 ? -1.504 11.396 9.940 1.00 78.88 214 CYS A N 1
ATOM 1668 C CA . CYS A 1 214 ? -2.380 11.466 8.765 1.00 78.88 214 CYS A CA 1
ATOM 1669 C C . CYS A 1 214 ? -1.634 11.992 7.537 1.00 78.88 214 CYS A C 1
ATOM 1671 O O . CYS A 1 214 ? -1.743 11.429 6.452 1.00 78.88 214 CYS A O 1
ATOM 1673 N N . GLN A 1 215 ? -0.864 13.073 7.689 1.00 79.81 215 GLN A N 1
ATOM 1674 C CA . GLN A 1 215 ? -0.123 13.660 6.570 1.00 79.81 215 GLN A CA 1
ATOM 1675 C C . GLN A 1 215 ? 0.960 12.707 6.044 1.00 79.81 215 GLN A C 1
ATOM 1677 O O . GLN A 1 215 ? 1.117 12.573 4.830 1.00 79.81 215 GLN A O 1
ATOM 1682 N N . GLN A 1 216 ? 1.657 12.010 6.946 1.00 81.31 216 GLN A N 1
ATOM 1683 C CA . GLN A 1 216 ? 2.639 10.974 6.618 1.00 81.31 216 GLN A CA 1
ATOM 1684 C C . GLN A 1 216 ? 2.008 9.834 5.810 1.00 81.31 216 GLN A C 1
ATOM 1686 O O . GLN A 1 216 ? 2.514 9.475 4.749 1.00 81.31 216 GLN A O 1
ATOM 1691 N N . MET A 1 217 ? 0.856 9.328 6.252 1.00 83.50 217 MET A N 1
ATOM 1692 C CA . MET A 1 217 ? 0.120 8.258 5.575 1.00 83.50 217 MET A CA 1
ATOM 1693 C C . MET A 1 217 ? -0.350 8.665 4.174 1.00 83.50 217 MET A C 1
ATOM 1695 O O . MET A 1 217 ? -0.181 7.912 3.216 1.00 83.50 217 MET A O 1
ATOM 1699 N N . ARG A 1 218 ? -0.882 9.887 4.022 1.00 86.06 218 ARG A N 1
ATOM 1700 C CA . ARG A 1 218 ? -1.253 10.424 2.700 1.00 86.06 218 ARG A CA 1
ATOM 1701 C C . ARG A 1 218 ? -0.057 10.489 1.762 1.00 86.06 218 ARG A C 1
ATOM 1703 O O . ARG A 1 218 ? -0.176 10.125 0.594 1.00 86.06 218 ARG A O 1
ATOM 1710 N N . TRP A 1 219 ? 1.076 10.972 2.266 1.00 87.56 219 TRP A N 1
ATOM 1711 C CA . TRP A 1 219 ? 2.296 11.068 1.479 1.00 87.56 219 TRP A CA 1
ATOM 1712 C C . TRP A 1 219 ? 2.769 9.679 1.032 1.00 87.56 219 TRP A C 1
ATOM 1714 O O . TRP A 1 219 ? 3.005 9.492 -0.160 1.00 87.56 219 TRP A O 1
ATOM 1724 N N . LEU A 1 220 ? 2.787 8.688 1.934 1.00 86.94 220 LEU A N 1
ATOM 1725 C CA . LEU A 1 220 ? 3.177 7.308 1.615 1.00 86.94 220 LEU A CA 1
ATOM 1726 C C . LEU A 1 220 ? 2.332 6.698 0.495 1.00 86.94 220 LEU A C 1
ATOM 1728 O O . LEU A 1 220 ? 2.892 6.215 -0.485 1.00 86.94 220 LEU A O 1
ATOM 1732 N N . VAL A 1 221 ? 0.999 6.790 0.577 1.00 90.62 221 VAL A N 1
ATOM 1733 C CA . VAL A 1 221 ? 0.097 6.265 -0.468 1.00 90.62 221 VAL A CA 1
ATOM 1734 C C . VAL A 1 221 ? 0.428 6.859 -1.842 1.00 90.62 221 VAL A C 1
ATOM 1736 O O . VAL A 1 221 ? 0.487 6.146 -2.844 1.00 90.62 221 VAL A O 1
ATOM 1739 N N . LEU A 1 222 ? 0.665 8.170 -1.907 1.00 91.00 222 LEU A N 1
ATOM 1740 C CA . LEU A 1 222 ? 0.959 8.871 -3.159 1.00 91.00 222 LEU A CA 1
ATOM 1741 C C . LEU A 1 222 ? 2.364 8.560 -3.704 1.00 91.00 222 LEU A C 1
ATOM 1743 O O . LEU A 1 222 ? 2.552 8.476 -4.922 1.00 91.00 222 LEU A O 1
ATOM 1747 N N . VAL A 1 223 ? 3.344 8.371 -2.823 1.00 89.56 223 VAL A N 1
ATOM 1748 C CA . VAL A 1 223 ? 4.705 7.963 -3.197 1.00 89.56 223 VAL A CA 1
ATOM 1749 C C . VAL A 1 223 ? 4.708 6.534 -3.717 1.00 89.56 223 VAL A C 1
ATOM 1751 O O . VAL A 1 223 ? 5.180 6.306 -4.828 1.00 89.56 223 VAL A O 1
ATOM 1754 N N . TYR A 1 224 ? 4.097 5.593 -2.997 1.00 89.50 224 TYR A N 1
ATOM 1755 C CA . TYR A 1 224 ? 3.984 4.195 -3.423 1.00 89.50 224 TYR A CA 1
ATOM 1756 C C . TYR A 1 224 ? 3.251 4.070 -4.753 1.00 89.50 224 TYR A C 1
ATOM 1758 O O . TYR A 1 224 ? 3.710 3.359 -5.646 1.00 89.50 224 TYR A O 1
ATOM 1766 N N . LYS A 1 225 ? 2.178 4.847 -4.950 1.00 92.69 225 LYS A N 1
ATOM 1767 C CA . LYS A 1 225 ? 1.492 4.942 -6.245 1.00 92.69 225 LYS A CA 1
ATOM 1768 C C . LYS A 1 225 ? 2.452 5.311 -7.377 1.00 92.69 225 LYS A C 1
ATOM 1770 O O . LYS A 1 225 ? 2.350 4.755 -8.475 1.00 92.69 225 LYS A O 1
ATOM 1775 N N . THR A 1 226 ? 3.333 6.279 -7.123 1.00 89.50 226 THR A N 1
ATOM 1776 C CA . THR A 1 226 ? 4.304 6.792 -8.097 1.00 89.50 226 THR A CA 1
ATOM 1777 C C . THR A 1 226 ? 5.404 5.772 -8.364 1.00 89.50 226 THR A C 1
ATOM 1779 O O . THR A 1 226 ? 5.695 5.513 -9.528 1.00 89.50 226 THR A O 1
ATOM 1782 N N . LEU A 1 227 ? 5.942 5.134 -7.322 1.00 87.94 227 LEU A N 1
ATOM 1783 C CA . LEU A 1 227 ? 6.967 4.093 -7.433 1.00 87.94 227 LEU A CA 1
ATOM 1784 C C . LEU A 1 227 ? 6.444 2.847 -8.163 1.00 87.94 227 LEU A C 1
ATOM 1786 O O . LEU A 1 227 ? 7.072 2.397 -9.116 1.00 87.94 227 LEU A O 1
ATOM 1790 N N . CYS A 1 228 ? 5.238 2.368 -7.834 1.00 87.25 228 CYS A N 1
ATOM 1791 C CA . CYS A 1 228 ? 4.602 1.259 -8.555 1.00 87.25 228 CYS A CA 1
ATOM 1792 C C . CYS A 1 228 ? 4.404 1.589 -10.041 1.00 87.25 228 CYS A C 1
ATOM 1794 O O . CYS A 1 228 ? 4.626 0.748 -10.909 1.00 87.25 228 CYS A O 1
ATOM 1796 N N . LYS A 1 229 ? 4.009 2.832 -10.360 1.00 89.06 229 LYS A N 1
ATOM 1797 C CA . LYS A 1 229 ? 3.878 3.275 -11.755 1.00 89.06 229 LYS A CA 1
ATOM 1798 C C . LYS A 1 229 ? 5.235 3.333 -12.455 1.00 89.06 229 LYS A C 1
ATOM 1800 O O . LYS A 1 229 ? 5.324 2.927 -13.610 1.00 89.06 229 LYS A O 1
ATOM 1805 N N . ALA A 1 230 ? 6.257 3.857 -11.781 1.00 85.94 230 ALA A N 1
ATOM 1806 C CA . ALA A 1 230 ? 7.601 3.958 -12.330 1.00 85.94 230 ALA A CA 1
ATOM 1807 C C . ALA A 1 230 ? 8.151 2.570 -12.662 1.00 85.94 230 ALA A C 1
ATOM 1809 O O . ALA A 1 230 ? 8.562 2.341 -13.796 1.00 85.94 230 ALA A O 1
ATOM 1810 N N . SER A 1 231 ? 8.043 1.620 -11.734 1.00 86.50 231 SER A N 1
ATOM 1811 C CA . SER A 1 231 ? 8.518 0.264 -11.978 1.00 86.50 231 SER A CA 1
ATOM 1812 C C . SER A 1 231 ? 7.708 -0.469 -13.044 1.00 86.50 231 SER A C 1
ATOM 1814 O O . SER A 1 231 ? 8.321 -1.125 -13.875 1.00 86.50 231 SER A O 1
ATOM 1816 N N . TYR A 1 232 ? 6.379 -0.300 -13.108 1.00 88.19 232 TYR A N 1
ATOM 1817 C CA . TYR A 1 232 ? 5.586 -0.794 -14.242 1.00 88.19 232 TYR A CA 1
ATOM 1818 C C . TYR A 1 232 ? 6.156 -0.289 -15.574 1.00 88.19 232 TYR A C 1
ATOM 1820 O O . TYR A 1 232 ? 6.431 -1.085 -16.468 1.00 88.19 232 TYR A O 1
ATOM 1828 N N . CYS A 1 233 ? 6.366 1.025 -15.701 1.00 88.31 233 CYS A N 1
ATOM 1829 C CA . CYS A 1 233 ? 6.911 1.608 -16.922 1.00 88.31 233 CYS A CA 1
ATOM 1830 C C . CYS A 1 233 ? 8.309 1.057 -17.237 1.00 88.31 233 CYS A C 1
ATOM 1832 O O . CYS A 1 233 ? 8.580 0.756 -18.393 1.00 88.31 233 CYS A O 1
ATOM 1834 N N . MET A 1 234 ? 9.177 0.894 -16.235 1.00 87.75 234 MET A N 1
ATOM 1835 C CA . MET A 1 234 ? 10.516 0.329 -16.430 1.00 87.75 234 MET A CA 1
ATOM 1836 C C . MET A 1 234 ? 10.474 -1.132 -16.884 1.00 87.75 234 MET A C 1
ATOM 1838 O O . MET A 1 234 ? 11.231 -1.508 -17.775 1.00 87.75 234 MET A O 1
ATOM 1842 N N . SER A 1 235 ? 9.560 -1.944 -16.354 1.00 87.56 235 SER A N 1
ATOM 1843 C CA . SER A 1 235 ? 9.362 -3.306 -16.846 1.00 87.56 235 SER A CA 1
ATOM 1844 C C . SER A 1 235 ? 8.888 -3.309 -18.306 1.00 87.56 235 SER A C 1
ATOM 1846 O O . SER A 1 235 ? 9.372 -4.108 -19.101 1.00 87.56 235 SER A O 1
ATOM 1848 N N . GLU A 1 236 ? 8.004 -2.387 -18.708 1.00 88.00 236 GLU A N 1
ATOM 1849 C CA . GLU A 1 236 ? 7.592 -2.252 -20.115 1.00 88.00 236 GLU A CA 1
ATOM 1850 C C . GLU A 1 236 ? 8.745 -1.803 -21.031 1.00 88.00 236 GLU A C 1
ATOM 1852 O O . GLU A 1 236 ? 8.841 -2.286 -22.159 1.00 88.00 236 GLU A O 1
ATOM 1857 N N . VAL A 1 237 ? 9.661 -0.944 -20.561 1.00 88.12 237 VAL A N 1
ATOM 1858 C CA . VAL A 1 237 ? 10.879 -0.575 -21.313 1.00 88.12 237 VAL A CA 1
ATOM 1859 C C . VAL A 1 237 ? 11.655 -1.829 -21.718 1.00 88.12 237 VAL A C 1
ATOM 1861 O O . VAL A 1 237 ? 11.933 -2.001 -22.903 1.00 88.12 237 VAL A O 1
ATOM 1864 N N . VAL A 1 238 ? 11.898 -2.751 -20.780 1.00 88.00 238 VAL A N 1
ATOM 1865 C CA . VAL A 1 238 ? 12.607 -4.021 -21.039 1.00 88.00 238 VAL A CA 1
ATOM 1866 C C . VAL A 1 238 ? 11.876 -4.889 -22.074 1.00 88.00 238 VAL A C 1
ATOM 1868 O O . VAL A 1 238 ? 12.497 -5.581 -22.882 1.00 88.00 238 VAL A O 1
ATOM 1871 N N . LEU A 1 239 ? 10.539 -4.858 -22.097 1.00 87.00 239 LEU A N 1
ATOM 1872 C CA . LEU A 1 239 ? 9.754 -5.634 -23.064 1.00 87.00 239 LEU A CA 1
ATOM 1873 C C . LEU A 1 239 ? 9.855 -5.088 -24.494 1.00 87.00 239 LEU A C 1
ATOM 1875 O O . LEU A 1 239 ? 9.768 -5.870 -25.448 1.00 87.00 239 LEU A O 1
ATOM 1879 N N . TYR A 1 240 ? 10.021 -3.773 -24.649 1.00 88.62 240 TYR A N 1
ATOM 1880 C CA . TYR A 1 240 ? 9.967 -3.100 -25.947 1.00 88.62 240 TYR A CA 1
ATOM 1881 C C . TYR A 1 240 ? 11.320 -2.632 -26.485 1.00 88.62 240 TYR A C 1
ATOM 1883 O O . TYR A 1 240 ? 11.423 -2.460 -27.697 1.00 88.62 240 TYR A O 1
ATOM 1891 N N . GLU A 1 241 ? 12.355 -2.479 -25.656 1.00 86.44 241 GLU A N 1
ATOM 1892 C CA . GLU A 1 241 ? 13.643 -1.875 -26.045 1.00 86.44 241 GLU A CA 1
ATOM 1893 C C . GLU A 1 241 ? 14.284 -2.516 -27.285 1.00 86.44 241 GLU A C 1
ATOM 1895 O O . GLU A 1 241 ? 14.848 -1.817 -28.123 1.00 86.44 241 GLU A O 1
ATOM 1900 N N . SER A 1 242 ? 14.134 -3.834 -27.456 1.00 83.75 242 SER A N 1
ATOM 1901 C CA . SER A 1 242 ? 14.748 -4.587 -28.557 1.00 83.75 242 SER A CA 1
ATOM 1902 C C . SER A 1 242 ? 13.912 -4.635 -29.840 1.00 83.75 242 SER A C 1
ATOM 1904 O O . SER A 1 242 ? 14.469 -4.781 -30.926 1.00 83.75 242 SER A O 1
ATOM 1906 N N . LYS A 1 243 ? 12.579 -4.548 -29.740 1.00 85.44 243 LYS A N 1
ATOM 1907 C CA . LYS A 1 243 ? 11.658 -4.735 -30.883 1.00 85.44 243 LYS A CA 1
ATOM 1908 C C . LYS A 1 243 ? 10.996 -3.442 -31.344 1.00 85.44 243 LYS A C 1
ATOM 1910 O O . LYS A 1 243 ? 10.729 -3.284 -32.531 1.00 85.44 243 LYS A O 1
ATOM 1915 N N . HIS A 1 244 ? 10.712 -2.543 -30.409 1.00 86.75 244 HIS A N 1
ATOM 1916 C CA . HIS A 1 244 ? 9.976 -1.303 -30.626 1.00 86.75 244 HIS A CA 1
ATOM 1917 C C . HIS A 1 244 ? 10.577 -0.182 -29.756 1.00 86.75 244 HIS A C 1
ATOM 1919 O O . HIS A 1 244 ? 9.945 0.251 -28.787 1.00 86.75 244 HIS A O 1
ATOM 1925 N N . PRO A 1 245 ? 11.790 0.305 -30.084 1.00 87.50 245 PRO A N 1
ATOM 1926 C CA . PRO A 1 245 ? 12.498 1.293 -29.266 1.00 87.50 245 PRO A CA 1
ATOM 1927 C C . PRO A 1 245 ? 11.706 2.597 -29.087 1.00 87.50 245 PRO A C 1
ATOM 1929 O O . PRO A 1 245 ? 11.754 3.193 -28.015 1.00 87.50 245 PRO A O 1
ATOM 1932 N N . ASP A 1 246 ? 10.897 2.996 -30.073 1.00 87.88 246 ASP A N 1
ATOM 1933 C CA . ASP A 1 246 ? 10.018 4.169 -29.965 1.00 87.88 246 ASP A CA 1
ATOM 1934 C C . ASP A 1 246 ? 8.977 4.030 -28.841 1.00 87.88 246 ASP A C 1
ATOM 1936 O O . ASP A 1 246 ? 8.670 5.002 -28.153 1.00 87.88 246 ASP A O 1
ATOM 1940 N N . ILE A 1 247 ? 8.461 2.816 -28.609 1.00 89.69 247 ILE A N 1
ATOM 1941 C CA . ILE A 1 247 ? 7.523 2.532 -27.512 1.00 89.69 247 ILE A CA 1
ATOM 1942 C C . ILE A 1 247 ? 8.261 2.571 -26.170 1.00 89.69 247 ILE A C 1
ATOM 1944 O O . ILE A 1 247 ? 7.771 3.180 -25.219 1.00 89.69 247 ILE A O 1
ATOM 1948 N N . ALA A 1 248 ? 9.457 1.982 -26.094 1.00 89.38 248 ALA A N 1
ATOM 1949 C CA . ALA A 1 248 ? 10.287 2.032 -24.890 1.00 89.38 248 ALA A CA 1
ATOM 1950 C C . ALA A 1 248 ? 10.620 3.484 -24.486 1.00 89.38 248 ALA A C 1
ATOM 1952 O O . ALA A 1 248 ? 10.509 3.841 -23.313 1.00 89.38 248 ALA A O 1
ATOM 1953 N N . LEU A 1 249 ? 10.908 4.360 -25.457 1.00 90.81 249 LEU A N 1
ATOM 1954 C CA . LEU A 1 249 ? 11.140 5.788 -25.214 1.00 90.81 249 LEU A CA 1
ATOM 1955 C C . LEU A 1 249 ? 9.940 6.493 -24.560 1.00 90.81 249 LEU A C 1
ATOM 1957 O O . LEU A 1 249 ? 10.141 7.343 -23.690 1.00 90.81 249 LEU A O 1
ATOM 1961 N N . LEU A 1 250 ? 8.702 6.137 -24.928 1.00 93.62 250 LEU A N 1
ATOM 1962 C CA . LEU A 1 250 ? 7.495 6.692 -24.299 1.00 93.62 250 LEU A CA 1
ATOM 1963 C C . LEU A 1 250 ? 7.396 6.309 -22.818 1.00 93.62 250 LEU A C 1
ATOM 1965 O O . LEU A 1 250 ? 7.014 7.139 -21.988 1.00 93.62 250 LEU A O 1
ATOM 1969 N N . PHE A 1 251 ? 7.761 5.072 -22.474 1.00 92.00 251 PHE A N 1
ATOM 1970 C CA . PHE A 1 251 ? 7.780 4.615 -21.086 1.00 92.00 251 PHE A CA 1
ATOM 1971 C C . PHE A 1 251 ? 8.900 5.280 -20.277 1.00 92.00 251 PHE A C 1
ATOM 1973 O O . PHE A 1 251 ? 8.628 5.747 -19.169 1.00 92.00 251 PHE A O 1
ATOM 1980 N N . CYS A 1 252 ? 10.106 5.439 -20.839 1.00 91.25 252 CYS A N 1
ATOM 1981 C CA . CYS A 1 252 ? 11.173 6.228 -20.211 1.00 91.25 252 CYS A CA 1
ATOM 1982 C C . CYS A 1 252 ? 10.707 7.666 -19.927 1.00 91.25 252 CYS A C 1
ATOM 1984 O O . CYS A 1 252 ? 10.868 8.174 -18.818 1.00 91.25 252 CYS A O 1
ATOM 1986 N N . ASP A 1 253 ? 10.057 8.312 -20.899 1.00 94.06 253 ASP A N 1
ATOM 1987 C CA . ASP A 1 253 ? 9.495 9.655 -20.736 1.00 94.06 253 ASP A CA 1
ATOM 1988 C C . ASP A 1 253 ? 8.449 9.732 -19.620 1.00 94.06 253 ASP A C 1
ATOM 1990 O O . ASP A 1 253 ? 8.396 10.726 -18.891 1.00 94.06 253 ASP A O 1
ATOM 1994 N N . ALA A 1 254 ? 7.610 8.704 -19.477 1.00 91.88 254 ALA A N 1
ATOM 1995 C CA . ALA A 1 254 ? 6.602 8.643 -18.426 1.00 91.88 254 ALA A CA 1
ATOM 1996 C C . ALA A 1 254 ? 7.226 8.560 -17.023 1.00 91.88 254 ALA A C 1
ATOM 1998 O O . ALA A 1 254 ? 6.702 9.184 -16.096 1.00 91.88 254 ALA A O 1
ATOM 1999 N N . VAL A 1 255 ? 8.343 7.836 -16.869 1.00 89.19 255 VAL A N 1
ATOM 2000 C CA . VAL A 1 255 ? 9.111 7.774 -15.612 1.00 89.19 255 VAL A CA 1
ATOM 2001 C C . VAL A 1 255 ? 9.788 9.112 -15.334 1.00 89.19 255 VAL A C 1
ATOM 2003 O O . VAL A 1 255 ? 9.603 9.670 -14.256 1.00 89.19 255 VAL A O 1
ATOM 2006 N N . ILE A 1 256 ? 10.481 9.689 -16.319 1.00 92.31 256 ILE A N 1
ATOM 2007 C CA . ILE A 1 256 ? 11.203 10.966 -16.174 1.00 92.31 256 ILE A CA 1
ATOM 2008 C C . ILE A 1 256 ? 10.259 12.117 -15.800 1.00 92.31 256 ILE A C 1
ATOM 2010 O O . ILE A 1 256 ? 10.609 12.991 -15.012 1.00 92.31 256 ILE A O 1
ATOM 2014 N N . LYS A 1 257 ? 9.042 12.128 -16.355 1.00 93.94 257 LYS A N 1
ATOM 2015 C CA . LYS A 1 257 ? 8.026 13.152 -16.058 1.00 93.94 257 LYS A CA 1
ATOM 2016 C C . LYS A 1 257 ? 7.289 12.905 -14.737 1.00 93.94 257 LYS A C 1
ATOM 2018 O O . LYS A 1 257 ? 6.504 13.763 -14.325 1.00 93.94 257 LYS A O 1
ATOM 2023 N N . SER A 1 258 ? 7.488 11.754 -14.093 1.00 89.94 258 SER A N 1
ATOM 2024 C CA . SER A 1 258 ? 6.859 11.457 -12.808 1.00 89.94 258 SER A CA 1
ATOM 2025 C C . SER A 1 258 ? 7.431 12.355 -11.707 1.00 89.94 258 SER A C 1
ATOM 2027 O O . SER A 1 258 ? 8.619 12.667 -11.684 1.00 89.94 258 SER A O 1
ATOM 2029 N N . LYS A 1 259 ? 6.564 12.811 -10.801 1.00 90.38 259 LYS A N 1
ATOM 2030 C CA . LYS A 1 259 ? 6.935 13.690 -9.690 1.00 90.38 259 LYS A CA 1
ATOM 2031 C C . LYS A 1 259 ? 6.439 13.086 -8.393 1.00 90.38 259 LYS A C 1
ATOM 2033 O O . LYS A 1 259 ? 5.281 12.674 -8.322 1.00 90.38 259 LYS A O 1
ATOM 2038 N N . LEU A 1 260 ? 7.291 13.089 -7.375 1.00 86.19 260 LEU A N 1
ATOM 2039 C CA . LEU A 1 260 ? 6.855 12.779 -6.023 1.00 86.19 260 LEU A CA 1
ATOM 2040 C C . LEU A 1 260 ? 6.027 13.937 -5.444 1.00 86.19 260 LEU A C 1
ATOM 2042 O O . LEU A 1 260 ? 6.280 15.104 -5.764 1.00 86.19 260 LEU A O 1
ATOM 2046 N N . PRO A 1 261 ? 5.033 13.637 -4.593 1.00 86.94 261 PRO A N 1
ATOM 2047 C CA . PRO A 1 261 ? 4.339 14.658 -3.822 1.00 86.94 261 PRO A CA 1
ATOM 2048 C C . PRO A 1 261 ? 5.306 15.355 -2.857 1.00 86.94 261 PRO A C 1
ATOM 2050 O O . PRO A 1 261 ? 6.243 14.741 -2.339 1.00 86.94 261 PRO A O 1
ATOM 2053 N N . MET A 1 262 ? 5.041 16.631 -2.571 1.00 82.62 262 MET A N 1
ATOM 2054 C CA . MET A 1 262 ? 5.801 17.379 -1.569 1.00 82.62 262 MET A CA 1
ATOM 2055 C C . MET A 1 262 ? 5.697 16.667 -0.209 1.00 82.62 262 MET A C 1
ATOM 2057 O O . MET A 1 262 ? 4.576 16.353 0.209 1.00 82.62 262 MET A O 1
ATOM 2061 N N . PRO A 1 263 ? 6.820 16.392 0.479 1.00 78.56 263 PRO A N 1
ATOM 2062 C CA . PRO A 1 263 ? 6.780 15.808 1.810 1.00 78.56 263 PRO A CA 1
ATOM 2063 C C . PRO A 1 263 ? 6.053 16.722 2.803 1.00 78.56 263 PRO A C 1
ATOM 2065 O O . PRO A 1 263 ? 6.065 17.948 2.639 1.00 78.56 263 PRO A O 1
ATOM 2068 N N . PRO A 1 264 ? 5.418 16.153 3.843 1.00 76.19 264 PRO A N 1
ATOM 2069 C CA . PRO A 1 264 ? 4.797 16.966 4.873 1.00 76.19 264 PRO A CA 1
ATOM 2070 C C . PRO A 1 264 ? 5.864 17.782 5.613 1.00 76.19 264 PRO A C 1
ATOM 2072 O O . PRO A 1 264 ? 6.978 17.307 5.830 1.00 76.19 264 PRO A O 1
ATOM 2075 N N . GLN A 1 265 ? 5.524 19.009 6.007 1.00 72.62 265 GLN A N 1
ATOM 2076 C CA . GLN A 1 265 ? 6.427 19.873 6.766 1.00 72.62 265 GLN A CA 1
ATOM 2077 C C . GLN A 1 265 ? 6.234 19.621 8.264 1.00 72.62 265 GLN A C 1
ATOM 2079 O O . GLN A 1 265 ? 5.179 19.915 8.818 1.00 72.62 265 GLN A O 1
ATOM 2084 N N . TYR A 1 266 ? 7.249 19.072 8.926 1.00 67.75 266 TYR A N 1
ATOM 2085 C CA . TYR A 1 266 ? 7.283 18.873 10.377 1.00 67.75 266 TYR A CA 1
ATOM 2086 C C . TYR A 1 266 ? 8.733 18.953 10.881 1.00 67.75 266 TYR A C 1
ATOM 2088 O O . TYR A 1 266 ? 9.671 18.786 10.096 1.00 67.75 266 TYR A O 1
ATOM 2096 N N . PRO A 1 267 ? 8.962 19.184 12.187 1.00 57.41 267 PRO A N 1
ATOM 2097 C CA . PRO A 1 267 ? 10.305 19.146 12.751 1.00 57.41 267 PRO A CA 1
ATOM 2098 C C . PRO A 1 267 ? 10.898 17.737 12.597 1.00 57.41 267 PRO A C 1
ATOM 2100 O O . PRO A 1 267 ? 10.393 16.788 13.193 1.00 57.41 267 PRO A O 1
ATOM 2103 N N . HIS A 1 268 ? 11.984 17.580 11.832 1.00 56.25 268 HIS A N 1
ATOM 2104 C CA . HIS A 1 268 ? 12.602 16.269 11.562 1.00 56.25 268 HIS A CA 1
ATOM 2105 C C . HIS A 1 268 ? 12.957 15.484 12.834 1.00 56.25 268 HIS A C 1
ATOM 2107 O O . HIS A 1 268 ? 12.803 14.266 12.873 1.00 56.25 268 HIS A O 1
ATOM 2113 N N . ARG A 1 269 ? 13.347 16.185 13.909 1.00 54.78 269 ARG A N 1
ATOM 2114 C CA . ARG A 1 269 ? 13.628 15.579 15.224 1.00 54.78 269 ARG A CA 1
ATOM 2115 C C . ARG A 1 269 ? 12.412 14.890 15.842 1.00 54.78 269 ARG A C 1
ATOM 2117 O O . ARG A 1 269 ? 12.574 13.910 16.551 1.00 54.78 269 ARG A O 1
ATOM 2124 N N . ALA A 1 270 ? 11.204 15.369 15.552 1.00 58.03 270 ALA A N 1
ATOM 2125 C CA . ALA A 1 270 ? 9.978 14.772 16.060 1.00 58.03 270 ALA A CA 1
ATOM 2126 C C . ALA A 1 270 ? 9.573 13.514 15.281 1.00 58.03 270 ALA A C 1
ATOM 2128 O O . ALA A 1 270 ? 8.687 12.807 15.738 1.00 58.03 270 ALA A O 1
ATOM 2129 N N . CYS A 1 271 ? 10.159 13.240 14.104 1.00 66.81 271 CYS A N 1
ATOM 2130 C CA . CYS A 1 271 ? 9.785 12.141 13.202 1.00 66.81 271 CYS A CA 1
ATOM 2131 C C . CYS A 1 271 ? 11.005 11.538 12.481 1.00 66.81 271 CYS A C 1
ATOM 2133 O O . CYS A 1 271 ? 11.000 11.398 11.256 1.00 66.81 271 CYS A O 1
ATOM 2135 N N . VAL A 1 272 ? 12.055 11.193 13.236 1.00 66.19 272 VAL A N 1
ATOM 2136 C CA . VAL A 1 272 ? 13.345 10.699 12.708 1.00 66.19 272 VAL A CA 1
ATOM 2137 C C . VAL A 1 272 ? 13.157 9.503 11.780 1.00 66.19 272 VAL A C 1
ATOM 2139 O O . VAL A 1 272 ? 13.609 9.510 10.639 1.00 66.19 272 VAL A O 1
ATOM 2142 N N . TYR A 1 273 ? 12.416 8.508 12.248 1.00 67.75 273 TYR A N 1
ATOM 2143 C CA . TYR A 1 273 ? 12.142 7.296 11.502 1.00 67.75 273 TYR A CA 1
ATOM 2144 C C . TYR A 1 273 ? 11.441 7.573 10.162 1.00 67.75 273 TYR A C 1
ATOM 2146 O O . TYR A 1 273 ? 11.921 7.153 9.112 1.00 67.75 273 TYR A O 1
ATOM 2154 N N . PHE A 1 274 ? 10.354 8.353 10.166 1.00 71.19 274 PHE A N 1
ATOM 2155 C CA . PHE A 1 274 ? 9.617 8.651 8.935 1.00 71.19 274 PHE A CA 1
ATOM 2156 C C . PHE A 1 274 ? 10.473 9.497 7.987 1.00 71.19 274 PHE A C 1
ATOM 2158 O O . PHE A 1 274 ? 10.396 9.330 6.777 1.00 71.19 274 PHE A O 1
ATOM 2165 N N . THR A 1 275 ? 11.346 10.352 8.528 1.00 73.50 275 THR A N 1
ATOM 2166 C CA . THR A 1 275 ? 12.336 11.088 7.733 1.00 73.50 275 THR A CA 1
ATOM 2167 C C . THR A 1 275 ? 13.306 10.131 7.031 1.00 73.50 275 THR A C 1
ATOM 2169 O O . THR A 1 275 ? 13.582 10.330 5.851 1.00 73.50 275 THR A O 1
ATOM 2172 N N . LYS A 1 276 ? 13.777 9.076 7.714 1.00 74.19 276 LYS A N 1
ATOM 2173 C CA . LYS A 1 276 ? 14.620 8.017 7.130 1.00 74.19 276 LYS A CA 1
ATOM 2174 C C . LYS A 1 276 ? 13.890 7.312 5.981 1.00 74.19 276 LYS A C 1
ATOM 2176 O O . LYS A 1 276 ? 14.388 7.310 4.863 1.00 74.19 276 LYS A O 1
ATOM 2181 N N . LEU A 1 277 ? 12.669 6.827 6.227 1.00 73.94 277 LEU A N 1
ATOM 2182 C CA . LEU A 1 277 ? 11.820 6.202 5.203 1.00 73.94 277 LEU A CA 1
ATOM 2183 C C . LEU A 1 277 ? 11.591 7.130 4.003 1.00 73.94 277 LEU A C 1
ATOM 2185 O O . LEU A 1 277 ? 11.738 6.732 2.851 1.00 73.94 277 LEU A O 1
ATOM 2189 N N . MET A 1 278 ? 11.264 8.392 4.270 1.00 80.19 278 MET A N 1
ATOM 2190 C CA . MET A 1 278 ? 11.053 9.405 3.245 1.00 80.19 278 MET A CA 1
ATOM 2191 C C . MET A 1 278 ? 12.299 9.586 2.374 1.00 80.19 278 MET A C 1
ATOM 2193 O O . MET A 1 278 ? 12.184 9.574 1.153 1.00 80.19 278 MET A O 1
ATOM 2197 N N . GLN A 1 279 ? 13.482 9.729 2.978 1.00 80.88 279 GLN A N 1
ATOM 2198 C CA . GLN A 1 279 ? 14.749 9.852 2.249 1.00 80.88 279 GLN A CA 1
ATOM 2199 C C . GLN A 1 279 ? 15.019 8.623 1.381 1.00 80.88 279 GLN A C 1
ATOM 2201 O O . GLN A 1 279 ? 15.382 8.769 0.217 1.00 80.88 279 GLN A O 1
ATOM 2206 N N . THR A 1 280 ? 14.776 7.433 1.922 1.00 77.25 280 THR A N 1
ATOM 2207 C CA . THR A 1 280 ? 14.924 6.158 1.223 1.00 77.25 280 THR A CA 1
ATOM 2208 C C . THR A 1 280 ? 14.012 6.062 -0.007 1.00 77.25 280 THR A C 1
ATOM 2210 O O . THR A 1 280 ? 14.475 5.753 -1.102 1.00 77.25 280 THR A O 1
ATOM 2213 N N . LEU A 1 281 ? 12.731 6.414 0.127 1.00 79.12 281 LEU A N 1
ATOM 2214 C CA . LEU A 1 281 ? 11.775 6.402 -0.989 1.00 79.12 281 LEU A CA 1
ATOM 2215 C C . LEU A 1 281 ? 12.057 7.494 -2.028 1.00 79.12 281 LEU A C 1
ATOM 2217 O O . LEU A 1 281 ? 11.847 7.296 -3.226 1.00 79.12 281 LEU A O 1
ATOM 2221 N N . VAL A 1 282 ? 12.530 8.658 -1.579 1.00 82.94 282 VAL A N 1
ATOM 2222 C CA . VAL A 1 282 ? 12.957 9.737 -2.472 1.00 82.94 282 VAL A CA 1
ATOM 2223 C C . VAL A 1 282 ? 14.176 9.298 -3.277 1.00 82.94 282 VAL A C 1
ATOM 2225 O O . VAL A 1 282 ? 14.174 9.485 -4.491 1.00 82.94 282 VAL A O 1
ATOM 2228 N N . ALA A 1 283 ? 15.180 8.688 -2.645 1.00 80.56 283 ALA A N 1
ATOM 2229 C CA . ALA A 1 283 ? 16.350 8.149 -3.336 1.00 80.56 283 ALA A CA 1
ATOM 2230 C C . ALA A 1 283 ? 15.946 7.092 -4.377 1.00 80.56 283 ALA A C 1
ATOM 2232 O O . ALA A 1 283 ? 16.288 7.241 -5.546 1.00 80.56 283 ALA A O 1
ATOM 2233 N N . ALA A 1 284 ? 15.091 6.134 -3.996 1.00 76.69 284 ALA A N 1
ATOM 2234 C CA . ALA A 1 284 ? 14.548 5.116 -4.900 1.00 76.69 284 ALA A CA 1
ATOM 2235 C C . ALA A 1 284 ? 13.939 5.719 -6.181 1.00 76.69 284 ALA A C 1
ATOM 2237 O O . ALA A 1 284 ? 14.186 5.259 -7.297 1.00 76.69 284 ALA A O 1
ATOM 2238 N N . HIS A 1 285 ? 13.132 6.774 -6.028 1.00 82.88 285 HIS A N 1
ATOM 2239 C CA . HIS A 1 285 ? 12.526 7.466 -7.165 1.00 82.88 285 HIS A CA 1
ATOM 2240 C C . HIS A 1 285 ? 13.570 8.148 -8.053 1.00 82.88 285 HIS A C 1
ATOM 2242 O O . HIS A 1 285 ? 13.488 8.029 -9.276 1.00 82.88 285 HIS A O 1
ATOM 2248 N N . HIS A 1 286 ? 14.557 8.825 -7.458 1.00 85.31 286 HIS A N 1
ATOM 2249 C CA . HIS A 1 286 ? 15.632 9.475 -8.210 1.00 85.31 286 HIS A CA 1
ATOM 2250 C C . HIS A 1 286 ? 16.455 8.461 -9.003 1.00 85.31 286 HIS A C 1
ATOM 2252 O O . HIS A 1 286 ? 16.716 8.702 -10.180 1.00 85.31 286 HIS A O 1
ATOM 2258 N N . ASP A 1 287 ? 16.770 7.310 -8.411 1.00 81.19 287 ASP A N 1
ATOM 2259 C CA . ASP A 1 287 ? 17.473 6.223 -9.094 1.00 81.19 287 ASP A CA 1
ATOM 2260 C C . ASP A 1 287 ? 16.653 5.701 -10.283 1.00 81.19 287 ASP A C 1
ATOM 2262 O O . ASP A 1 287 ? 17.190 5.483 -11.369 1.00 81.19 287 ASP A O 1
ATOM 2266 N N . SER A 1 288 ? 15.325 5.584 -10.134 1.00 78.94 288 SER A N 1
ATOM 2267 C CA . SER A 1 288 ? 14.436 5.211 -11.247 1.00 78.94 288 SER A CA 1
ATOM 2268 C C . SER A 1 288 ? 14.463 6.210 -12.387 1.00 78.94 288 SER A C 1
ATOM 2270 O O . SER A 1 288 ? 14.427 5.817 -13.553 1.00 78.94 288 SER A O 1
ATOM 2272 N N . VAL A 1 289 ? 14.465 7.497 -12.054 1.00 85.31 289 VAL A N 1
ATOM 2273 C CA . VAL A 1 289 ? 14.472 8.574 -13.039 1.00 85.31 289 VAL A CA 1
ATOM 2274 C C . VAL A 1 289 ? 15.819 8.631 -13.751 1.00 85.31 289 VAL A C 1
ATOM 2276 O O . VAL A 1 289 ? 15.832 8.706 -14.978 1.00 85.31 289 VAL A O 1
ATOM 2279 N N . ALA A 1 290 ? 16.928 8.546 -13.014 1.00 86.19 290 ALA A N 1
ATOM 2280 C CA . ALA A 1 290 ? 18.275 8.512 -13.576 1.00 86.19 290 ALA A CA 1
ATOM 2281 C C . ALA A 1 290 ? 18.437 7.326 -14.537 1.00 86.19 290 ALA A C 1
ATOM 2283 O O . ALA A 1 290 ? 18.789 7.514 -15.699 1.00 86.19 290 ALA A O 1
ATOM 2284 N N . HIS A 1 291 ? 18.029 6.131 -14.109 1.00 83.19 291 HIS A N 1
ATOM 2285 C CA . HIS A 1 291 ? 18.074 4.938 -14.947 1.00 83.19 291 HIS A CA 1
ATOM 2286 C C . HIS A 1 291 ? 17.221 5.075 -16.223 1.00 83.19 291 HIS A C 1
ATOM 2288 O O . HIS A 1 291 ? 17.661 4.729 -17.320 1.00 83.19 291 HIS A O 1
ATOM 2294 N N . ALA A 1 292 ? 16.018 5.651 -16.122 1.00 85.94 292 ALA A N 1
ATOM 2295 C CA . ALA A 1 292 ? 15.189 5.928 -17.294 1.00 85.94 292 ALA A CA 1
ATOM 2296 C C . ALA A 1 292 ? 15.838 6.942 -18.257 1.00 85.94 292 ALA A C 1
ATOM 2298 O O . ALA A 1 292 ? 15.672 6.818 -19.473 1.00 85.94 292 ALA A O 1
ATOM 2299 N N . MET A 1 293 ? 16.572 7.938 -17.742 1.00 91.44 293 MET A N 1
ATOM 2300 C CA . MET A 1 293 ? 17.341 8.883 -18.563 1.00 91.44 293 MET A CA 1
ATOM 2301 C C . MET A 1 293 ? 18.495 8.191 -19.294 1.00 91.44 293 MET A C 1
ATOM 2303 O O . MET A 1 293 ? 18.687 8.449 -20.485 1.00 91.44 293 MET A O 1
ATOM 2307 N N . ASP A 1 294 ? 19.210 7.288 -18.625 1.00 91.44 294 ASP A N 1
ATOM 2308 C CA . ASP A 1 294 ? 20.333 6.547 -19.207 1.00 91.44 294 ASP A CA 1
ATOM 2309 C C . ASP A 1 294 ? 19.878 5.613 -20.337 1.00 91.44 294 ASP A C 1
ATOM 2311 O O . ASP A 1 294 ? 20.439 5.639 -21.442 1.00 91.44 294 ASP A O 1
ATOM 2315 N N . ILE A 1 295 ? 18.795 4.853 -20.120 1.00 87.88 295 ILE A N 1
ATOM 2316 C CA . ILE A 1 295 ? 18.209 4.009 -21.173 1.00 87.88 295 ILE A CA 1
ATOM 2317 C C . ILE A 1 295 ? 17.720 4.874 -22.335 1.00 87.88 295 ILE A C 1
ATOM 2319 O O . ILE A 1 295 ? 18.012 4.579 -23.495 1.00 87.88 295 ILE A O 1
ATOM 2323 N N . LYS A 1 296 ? 17.021 5.980 -22.049 1.00 90.19 296 LYS A N 1
ATOM 2324 C CA . LYS A 1 296 ? 16.552 6.904 -23.086 1.00 90.19 296 LYS A CA 1
ATOM 2325 C C . LYS A 1 296 ? 17.707 7.443 -23.931 1.00 90.19 296 LYS A C 1
ATOM 2327 O O . LYS A 1 296 ? 17.589 7.477 -25.154 1.00 90.19 296 LYS A O 1
ATOM 2332 N N . SER A 1 297 ? 18.804 7.856 -23.297 1.00 90.38 297 SER A N 1
ATOM 2333 C CA . SER A 1 297 ? 20.004 8.347 -23.983 1.00 90.38 297 SER A CA 1
ATOM 2334 C C . SER A 1 297 ? 20.574 7.283 -24.924 1.00 90.38 297 SER A C 1
ATOM 2336 O O . SER A 1 297 ? 20.821 7.557 -26.101 1.00 90.38 297 SER A O 1
ATOM 2338 N N . THR A 1 298 ? 20.677 6.043 -24.438 1.00 88.44 298 THR A N 1
ATOM 2339 C CA . THR A 1 298 ? 21.148 4.891 -25.217 1.00 88.44 298 THR A CA 1
ATOM 2340 C C . THR A 1 298 ? 20.250 4.629 -26.425 1.00 88.44 298 THR A C 1
ATOM 2342 O O . THR A 1 298 ? 20.729 4.647 -27.557 1.00 88.44 298 THR A O 1
ATOM 2345 N N . LEU A 1 299 ? 18.939 4.489 -26.210 1.00 85.50 299 LEU A N 1
ATOM 2346 C CA . LEU A 1 299 ? 17.959 4.227 -27.268 1.00 85.50 299 LEU A CA 1
ATOM 2347 C C . LEU A 1 299 ? 17.928 5.340 -28.326 1.00 85.50 299 LEU A C 1
ATOM 2349 O O . LEU A 1 299 ? 17.838 5.057 -29.520 1.00 85.50 299 LEU A O 1
ATOM 2353 N N . GLN A 1 300 ? 18.056 6.606 -27.918 1.00 85.56 300 GLN A N 1
ATOM 2354 C CA . GLN A 1 300 ? 18.154 7.734 -28.850 1.00 85.56 300 GLN A CA 1
ATOM 2355 C C . GLN A 1 300 ? 19.482 7.755 -29.617 1.00 85.56 300 GLN A C 1
ATOM 2357 O O . GLN A 1 300 ? 19.503 8.152 -30.784 1.00 85.56 300 GLN A O 1
ATOM 2362 N N . GLY A 1 301 ? 20.583 7.336 -28.990 1.00 70.44 301 GLY A N 1
ATOM 2363 C CA . GLY A 1 301 ? 21.882 7.170 -29.643 1.00 70.44 301 GLY A CA 1
ATOM 2364 C C . GLY A 1 301 ? 21.853 6.076 -30.710 1.00 70.44 301 GLY A C 1
ATOM 2365 O O . GLY A 1 301 ? 22.330 6.288 -31.825 1.00 70.44 301 GLY A O 1
ATOM 2366 N N . THR A 1 302 ? 21.214 4.943 -30.413 1.00 62.81 302 THR A N 1
ATOM 2367 C CA . THR A 1 302 ? 21.024 3.838 -31.361 1.00 62.81 302 THR A CA 1
ATOM 2368 C C . THR A 1 302 ? 20.056 4.215 -32.487 1.00 62.81 302 THR A C 1
ATOM 2370 O O . THR A 1 302 ? 20.332 3.940 -33.650 1.00 62.81 302 THR A O 1
ATOM 2373 N N . ALA A 1 303 ? 18.965 4.929 -32.191 1.00 57.00 303 ALA A N 1
ATOM 2374 C CA . ALA A 1 303 ? 18.017 5.399 -33.206 1.00 57.00 303 ALA A CA 1
ATOM 2375 C C . ALA A 1 303 ? 18.626 6.433 -34.176 1.00 57.00 303 ALA A C 1
ATOM 2377 O O . ALA A 1 303 ? 18.218 6.508 -35.332 1.00 57.00 303 ALA A O 1
ATOM 2378 N N . LYS A 1 304 ? 19.621 7.215 -33.732 1.00 49.72 304 LYS A N 1
ATOM 2379 C CA . LYS A 1 304 ? 20.367 8.154 -34.590 1.00 49.72 304 LYS A CA 1
ATOM 2380 C C . LYS A 1 304 ? 21.470 7.483 -35.414 1.00 49.72 304 LYS A C 1
ATOM 2382 O O . LYS A 1 304 ? 21.811 8.011 -36.468 1.00 49.72 304 LYS A O 1
ATOM 2387 N N . SER A 1 305 ? 22.033 6.357 -34.960 1.00 39.06 305 SER A N 1
ATOM 2388 C CA . SER A 1 305 ? 23.053 5.616 -35.722 1.00 39.06 305 SER A CA 1
ATOM 2389 C C . SER A 1 305 ? 22.448 4.704 -36.789 1.00 39.06 305 SER A C 1
ATOM 2391 O O . SER A 1 305 ? 23.093 4.435 -37.802 1.00 39.06 305 SER A O 1
ATOM 2393 N N . VAL A 1 306 ? 21.188 4.293 -36.621 1.00 43.97 306 VAL A N 1
ATOM 2394 C CA . VAL A 1 306 ? 20.431 3.620 -37.675 1.00 43.97 306 VAL A CA 1
ATOM 2395 C C . VAL A 1 306 ? 19.672 4.667 -38.489 1.00 43.97 306 VAL A C 1
ATOM 2397 O O . VAL A 1 306 ? 18.490 4.922 -38.269 1.00 43.97 306 VAL A O 1
ATOM 2400 N N . SER A 1 307 ? 20.350 5.288 -39.462 1.00 33.59 307 SER A N 1
ATOM 2401 C CA . SER A 1 307 ? 19.651 6.028 -40.514 1.00 33.59 307 SER A CA 1
ATOM 2402 C C . SER A 1 307 ? 18.842 5.030 -41.348 1.00 33.59 307 SER A C 1
ATOM 2404 O O . SER A 1 307 ? 19.337 4.446 -42.312 1.00 33.59 307 SER A O 1
ATOM 2406 N N . TRP A 1 308 ? 17.587 4.804 -40.972 1.00 38.03 308 TRP A N 1
ATOM 2407 C CA . TRP A 1 308 ? 16.630 4.068 -41.788 1.00 38.03 308 TRP A CA 1
ATOM 2408 C C . TRP A 1 308 ? 16.218 4.926 -42.987 1.00 38.03 308 TRP A C 1
ATOM 2410 O O . TRP A 1 308 ? 15.099 5.422 -43.079 1.00 38.03 308 TRP A O 1
ATOM 2420 N N . THR A 1 309 ? 17.104 5.081 -43.964 1.00 38.31 309 THR A N 1
ATOM 2421 C CA . THR A 1 309 ? 16.650 5.224 -45.345 1.00 38.31 309 THR A CA 1
ATOM 2422 C C . THR A 1 309 ? 16.234 3.836 -45.808 1.00 38.31 309 THR A C 1
ATOM 2424 O O . THR A 1 309 ? 17.036 3.157 -46.427 1.00 38.31 309 THR A O 1
ATOM 2427 N N . HIS A 1 310 ? 15.032 3.375 -45.456 1.00 35.25 310 HIS A N 1
ATOM 2428 C CA . HIS A 1 310 ? 14.263 2.453 -46.296 1.00 35.25 310 HIS A CA 1
ATOM 2429 C C . HIS A 1 310 ? 12.813 2.333 -45.805 1.00 35.25 310 HIS A C 1
ATOM 2431 O O . HIS A 1 310 ? 12.516 1.728 -44.784 1.00 35.25 310 HIS A O 1
ATOM 2437 N N . ALA A 1 311 ? 11.944 2.976 -46.588 1.00 34.78 311 ALA A N 1
ATOM 2438 C CA . ALA A 1 311 ? 10.578 2.621 -46.960 1.00 34.78 311 ALA A CA 1
ATOM 2439 C C . ALA A 1 311 ? 9.735 1.746 -46.009 1.00 34.78 311 ALA A C 1
ATOM 2441 O O . ALA A 1 311 ? 9.947 0.546 -45.858 1.00 34.78 311 ALA A O 1
ATOM 2442 N N . LEU A 1 312 ? 8.631 2.345 -45.556 1.00 34.09 312 LEU A N 1
ATOM 2443 C CA . LEU A 1 312 ? 7.384 1.660 -45.226 1.00 34.09 312 LEU A CA 1
ATOM 2444 C C . LEU A 1 312 ? 6.979 0.697 -46.361 1.00 34.09 312 LEU A C 1
ATOM 2446 O O . LEU A 1 312 ? 6.496 1.133 -47.407 1.00 34.09 312 LEU A O 1
ATOM 2450 N N . ARG A 1 313 ? 7.112 -0.611 -46.145 1.00 29.88 313 ARG A N 1
ATOM 2451 C CA . ARG A 1 313 ? 6.261 -1.615 -46.797 1.00 29.88 313 ARG A CA 1
ATOM 2452 C C . ARG A 1 313 ? 6.127 -2.847 -45.898 1.00 29.88 313 ARG A C 1
ATOM 2454 O O . ARG A 1 313 ? 7.139 -3.290 -45.358 1.00 29.88 313 ARG A O 1
ATOM 2461 N N . PRO A 1 314 ? 4.912 -3.382 -45.702 1.00 40.25 314 PRO A N 1
ATOM 2462 C CA . PRO A 1 314 ? 4.719 -4.589 -44.920 1.00 40.25 314 PRO A CA 1
ATOM 2463 C C . PRO A 1 314 ? 4.932 -5.798 -45.829 1.00 40.25 314 PRO A C 1
ATOM 2465 O O . PRO A 1 314 ? 4.275 -5.872 -46.856 1.00 40.25 314 PRO A O 1
ATOM 2468 N N . ASP A 1 315 ? 5.793 -6.738 -45.446 1.00 26.86 315 ASP A N 1
ATOM 2469 C CA . ASP A 1 315 ? 5.724 -8.118 -45.934 1.00 26.86 315 ASP A CA 1
ATOM 2470 C C . ASP A 1 315 ? 6.287 -9.082 -44.873 1.00 26.86 315 ASP A C 1
ATOM 2472 O O . ASP A 1 315 ? 7.352 -8.880 -44.289 1.00 26.86 315 ASP A O 1
ATOM 2476 N N . ILE A 1 316 ? 5.510 -10.129 -44.606 1.00 30.05 316 ILE A N 1
ATOM 2477 C CA . ILE A 1 316 ? 5.763 -11.270 -43.711 1.00 30.05 316 ILE A CA 1
ATOM 2478 C C . ILE A 1 316 ? 6.137 -12.466 -44.623 1.00 30.05 316 ILE A C 1
ATOM 2480 O O . ILE A 1 316 ? 5.644 -12.506 -45.747 1.00 30.05 316 ILE A O 1
ATOM 2484 N N . PRO A 1 317 ? 6.788 -13.558 -44.173 1.00 46.19 317 PRO A N 1
ATOM 2485 C CA . PRO A 1 317 ? 8.002 -13.733 -43.374 1.00 46.19 317 PRO A CA 1
ATOM 2486 C C . PRO A 1 317 ? 9.072 -14.536 -44.165 1.00 46.19 317 PRO A C 1
ATOM 2488 O O . PRO A 1 317 ? 8.746 -15.361 -45.014 1.00 46.19 317 PRO A O 1
ATOM 2491 N N . THR A 1 318 ? 10.353 -14.460 -43.794 1.00 25.91 318 THR A N 1
ATOM 2492 C CA . THR A 1 318 ? 11.275 -15.577 -44.093 1.00 25.91 318 THR A CA 1
ATOM 2493 C C . THR A 1 318 ? 12.234 -15.819 -42.944 1.00 25.91 318 THR A C 1
ATOM 2495 O O . THR A 1 318 ? 13.027 -14.963 -42.563 1.00 25.91 318 THR A O 1
ATOM 2498 N N . ILE A 1 319 ? 12.146 -17.031 -42.404 1.00 39.31 319 ILE A N 1
ATOM 2499 C CA . ILE A 1 319 ? 13.076 -17.610 -41.445 1.00 39.31 319 ILE A CA 1
ATOM 2500 C C . ILE A 1 319 ? 14.448 -17.706 -42.122 1.00 39.31 319 ILE A C 1
ATOM 2502 O O . ILE A 1 319 ? 14.645 -18.511 -43.031 1.00 39.31 319 ILE A O 1
ATOM 2506 N N . ARG A 1 320 ? 15.422 -16.932 -41.643 1.00 28.53 320 ARG A N 1
ATOM 2507 C CA . ARG A 1 320 ? 16.841 -17.259 -41.796 1.00 28.53 320 ARG A CA 1
ATOM 2508 C C . ARG A 1 320 ? 17.537 -17.082 -40.459 1.00 28.53 320 ARG A C 1
ATOM 2510 O O . ARG A 1 320 ? 17.747 -15.973 -39.984 1.00 28.53 320 ARG A O 1
ATOM 2517 N N . ARG A 1 321 ? 17.901 -18.224 -39.873 1.00 38.50 321 ARG A N 1
ATOM 2518 C CA . ARG A 1 321 ? 18.939 -18.321 -38.850 1.00 38.50 321 ARG A CA 1
ATOM 2519 C C . ARG A 1 321 ? 20.206 -17.669 -39.401 1.00 38.50 321 ARG A C 1
ATOM 2521 O O . ARG A 1 321 ? 20.764 -18.160 -40.379 1.00 38.50 321 ARG A O 1
ATOM 2528 N N . GLN A 1 322 ? 20.671 -16.616 -38.748 1.00 28.31 322 GLN A N 1
ATOM 2529 C CA . GLN A 1 322 ? 22.077 -16.249 -38.771 1.00 28.31 322 GLN A CA 1
ATOM 2530 C C . GLN A 1 322 ? 22.540 -16.108 -37.328 1.00 28.31 322 GLN A C 1
ATOM 2532 O O . GLN A 1 322 ? 22.120 -15.218 -36.596 1.00 28.31 322 GLN A O 1
ATOM 2537 N N . HIS A 1 323 ? 23.386 -17.056 -36.931 1.00 34.28 323 HIS A N 1
ATOM 2538 C CA . HIS A 1 323 ? 24.311 -16.880 -35.829 1.00 34.28 323 HIS A CA 1
ATOM 2539 C C . HIS A 1 323 ? 25.225 -15.706 -36.183 1.00 34.28 323 HIS A C 1
ATOM 2541 O O . HIS A 1 323 ? 26.035 -15.803 -37.101 1.00 34.28 323 HIS A O 1
ATOM 2547 N N . GLY A 1 324 ? 25.060 -14.601 -35.468 1.00 23.91 324 GLY A N 1
ATOM 2548 C CA . GLY A 1 324 ? 25.963 -13.461 -35.470 1.00 23.91 324 GLY A CA 1
ATOM 2549 C C . GLY A 1 324 ? 26.219 -13.091 -34.019 1.00 23.91 324 GLY A C 1
ATOM 2550 O O . GLY A 1 324 ? 25.275 -12.895 -33.259 1.00 23.91 324 GLY A O 1
ATOM 2551 N N . GLN A 1 325 ? 27.488 -13.108 -33.631 1.00 26.42 325 GLN A N 1
ATOM 2552 C CA . GLN A 1 325 ? 27.979 -12.861 -32.280 1.00 26.42 325 GLN A CA 1
ATOM 2553 C C . GLN A 1 325 ? 27.403 -11.556 -31.707 1.00 26.42 325 GLN A C 1
ATOM 2555 O O . GLN A 1 325 ? 27.656 -10.473 -32.230 1.00 26.42 325 GLN A O 1
ATOM 2560 N N . LEU A 1 326 ? 26.635 -11.676 -30.623 1.00 23.02 326 LEU A N 1
ATOM 2561 C CA . LEU A 1 326 ? 26.268 -10.560 -29.755 1.00 23.02 326 LEU A CA 1
ATOM 2562 C C . LEU A 1 326 ? 27.525 -10.116 -28.991 1.00 23.02 326 LEU A C 1
ATOM 2564 O O . LEU A 1 326 ? 28.169 -10.966 -28.370 1.00 23.02 326 LEU A O 1
ATOM 2568 N N . PRO A 1 327 ? 27.894 -8.824 -29.002 1.00 25.33 327 PRO A N 1
ATOM 2569 C CA . PRO A 1 327 ? 28.927 -8.321 -28.112 1.00 25.33 327 PRO A CA 1
ATOM 2570 C C . PRO A 1 327 ? 28.499 -8.537 -26.659 1.00 25.33 327 PRO A C 1
ATOM 2572 O O . PRO A 1 327 ? 27.389 -8.184 -26.262 1.00 25.33 327 PRO A O 1
ATOM 2575 N N . HIS A 1 328 ? 29.399 -9.126 -25.878 1.00 24.58 328 HIS A N 1
ATOM 2576 C CA . HIS A 1 328 ? 29.298 -9.320 -24.439 1.00 24.58 328 HIS A CA 1
ATOM 2577 C C . HIS A 1 328 ? 29.168 -7.983 -23.683 1.00 24.58 328 HIS A C 1
ATOM 2579 O O . HIS A 1 328 ? 30.152 -7.451 -23.182 1.00 24.58 328 HIS A O 1
ATOM 2585 N N . TYR A 1 329 ? 27.944 -7.472 -23.556 1.00 24.05 329 TYR A N 1
ATOM 2586 C CA . TYR A 1 329 ? 27.550 -6.484 -22.544 1.00 24.05 329 TYR A CA 1
ATOM 2587 C C . TYR A 1 329 ? 26.358 -7.029 -21.748 1.00 24.05 329 TYR A C 1
ATOM 2589 O O . TYR A 1 329 ? 25.279 -6.456 -21.713 1.00 24.05 329 TYR A O 1
ATOM 2597 N N . PHE A 1 330 ? 26.554 -8.194 -21.138 1.00 28.09 330 PHE A N 1
ATOM 2598 C CA . PHE A 1 330 ? 25.667 -8.739 -20.115 1.00 28.09 330 PHE A CA 1
ATOM 2599 C C . PHE A 1 330 ? 26.521 -9.002 -18.885 1.00 28.09 330 PHE A C 1
ATOM 2601 O O . PHE A 1 330 ? 27.117 -10.067 -18.756 1.00 28.09 330 PHE A O 1
ATOM 2608 N N . ALA A 1 331 ? 26.636 -7.998 -18.023 1.00 22.84 331 ALA A N 1
ATOM 2609 C CA . ALA A 1 331 ? 27.092 -8.182 -16.658 1.00 22.84 331 ALA A CA 1
ATOM 2610 C C . ALA A 1 331 ? 26.668 -6.970 -15.824 1.00 22.84 331 ALA A C 1
ATOM 2612 O O . ALA A 1 331 ? 27.197 -5.877 -16.005 1.00 22.84 331 ALA A O 1
ATOM 2613 N N . LEU A 1 332 ? 25.759 -7.248 -14.886 1.00 24.62 332 LEU A N 1
ATOM 2614 C CA . LEU A 1 332 ? 25.448 -6.475 -13.685 1.00 24.62 332 LEU A CA 1
ATOM 2615 C C . LEU A 1 332 ? 24.693 -5.138 -13.885 1.00 24.62 332 LEU A C 1
ATOM 2617 O O . LEU A 1 332 ? 25.203 -4.211 -14.498 1.00 24.62 332 LEU A O 1
ATOM 2621 N N . PHE A 1 333 ? 23.510 -4.992 -13.270 1.00 29.39 333 PHE A N 1
ATOM 2622 C CA . PHE A 1 333 ? 23.344 -4.193 -12.036 1.00 29.39 333 PHE A CA 1
ATOM 2623 C C . PHE A 1 333 ? 21.894 -3.719 -11.759 1.00 29.39 333 PHE A C 1
ATOM 2625 O O . PHE A 1 333 ? 21.295 -2.972 -12.522 1.00 29.39 333 PHE A O 1
ATOM 2632 N N . LYS A 1 334 ? 21.405 -4.139 -10.578 1.00 34.06 334 LYS A N 1
ATOM 2633 C CA . LYS A 1 334 ? 20.513 -3.493 -9.586 1.00 34.06 334 LYS A CA 1
ATOM 2634 C C . LYS A 1 334 ? 19.285 -2.681 -10.057 1.00 34.06 334 LYS A C 1
ATOM 2636 O O . LYS A 1 334 ? 19.217 -1.477 -9.840 1.00 34.06 334 LYS A O 1
ATOM 2641 N N . SER A 1 335 ? 18.213 -3.384 -10.434 1.00 32.94 335 SER A N 1
ATOM 2642 C CA . SER A 1 335 ? 16.831 -2.958 -10.116 1.00 32.94 335 SER A CA 1
ATOM 2643 C C . SER A 1 335 ? 16.453 -3.189 -8.634 1.00 32.94 335 SER A C 1
ATOM 2645 O O . SER A 1 335 ? 15.374 -2.792 -8.202 1.00 32.94 335 SER A O 1
ATOM 2647 N N . HIS A 1 336 ? 17.353 -3.799 -7.849 1.00 33.88 336 HIS A N 1
ATOM 2648 C CA . HIS A 1 336 ? 17.137 -4.235 -6.463 1.00 33.88 336 HIS A CA 1
ATOM 2649 C C . HIS A 1 336 ? 16.788 -3.100 -5.475 1.00 33.88 336 HIS A C 1
ATOM 2651 O O . HIS A 1 336 ? 15.961 -3.289 -4.593 1.00 33.88 336 HIS A O 1
ATOM 2657 N N . GLN A 1 337 ? 17.335 -1.887 -5.641 1.00 39.69 337 GLN A N 1
ATOM 2658 C CA . GLN A 1 337 ? 17.195 -0.838 -4.615 1.00 39.69 337 GLN A CA 1
ATOM 2659 C C . GLN A 1 337 ? 15.780 -0.254 -4.496 1.00 39.69 337 GLN A C 1
ATOM 2661 O O . GLN A 1 337 ? 15.348 0.072 -3.398 1.00 39.69 337 GLN A O 1
ATOM 2666 N N . GLN A 1 338 ? 15.008 -0.146 -5.579 1.00 39.56 338 GLN A N 1
ATOM 2667 C CA . GLN A 1 338 ? 13.708 0.542 -5.515 1.00 39.56 338 GLN A CA 1
ATOM 2668 C C . GLN A 1 338 ? 12.656 -0.184 -4.672 1.00 39.56 338 GLN A C 1
ATOM 2670 O O . GLN A 1 338 ? 11.781 0.466 -4.096 1.00 39.56 338 GLN A O 1
ATOM 2675 N N . TRP A 1 339 ? 12.745 -1.512 -4.599 1.00 46.09 339 TRP A N 1
ATOM 2676 C CA . TRP A 1 339 ? 11.744 -2.365 -3.960 1.00 46.09 339 TRP A CA 1
ATOM 2677 C C . TRP A 1 339 ? 12.122 -2.765 -2.536 1.00 46.09 339 TRP A C 1
ATOM 2679 O O . TRP A 1 339 ? 11.238 -2.784 -1.681 1.00 46.09 339 TRP A O 1
ATOM 2689 N N . ASP A 1 340 ? 13.416 -2.924 -2.240 1.00 43.31 340 ASP A N 1
ATOM 2690 C CA . ASP A 1 340 ? 13.922 -3.032 -0.860 1.00 43.31 340 ASP A CA 1
ATOM 2691 C C . ASP A 1 340 ? 13.450 -1.841 -0.005 1.00 43.31 340 ASP A C 1
ATOM 2693 O O . ASP A 1 340 ? 13.157 -1.952 1.183 1.00 43.31 340 ASP A O 1
ATOM 2697 N N . HIS A 1 341 ? 13.314 -0.678 -0.643 1.00 48.41 341 HIS A N 1
ATOM 2698 C CA . HIS A 1 341 ? 12.872 0.577 -0.043 1.00 48.41 341 HIS A CA 1
ATOM 2699 C C . HIS A 1 341 ? 11.361 0.671 0.191 1.00 48.41 341 HIS A C 1
ATOM 2701 O O . HIS A 1 341 ? 10.923 1.448 1.040 1.00 48.41 341 HIS A O 1
ATOM 2707 N N . LEU A 1 342 ? 10.566 -0.137 -0.513 1.00 43.06 342 LEU A N 1
ATOM 2708 C CA . LEU A 1 342 ? 9.118 -0.215 -0.337 1.00 43.06 342 LEU A CA 1
ATOM 2709 C C . LEU A 1 342 ? 8.707 -1.133 0.814 1.00 43.06 342 LEU A C 1
ATOM 2711 O O . LEU A 1 342 ? 7.527 -1.168 1.119 1.00 43.06 342 LEU A O 1
ATOM 2715 N N . LEU A 1 343 ? 9.632 -1.845 1.467 1.00 44.88 343 LEU A N 1
ATOM 2716 C CA . LEU A 1 343 ? 9.317 -2.815 2.524 1.00 44.88 343 LEU A CA 1
ATOM 2717 C C . LEU A 1 343 ? 9.202 -2.223 3.939 1.00 44.88 343 LEU A C 1
ATOM 2719 O O . LEU A 1 343 ? 8.779 -2.939 4.843 1.00 44.88 343 LEU A O 1
ATOM 2723 N N . SER A 1 344 ? 9.495 -0.934 4.153 1.00 45.06 344 SER A N 1
ATOM 2724 C CA . SER A 1 344 ? 9.515 -0.354 5.505 1.00 45.06 344 SER A CA 1
ATOM 2725 C C . SER A 1 344 ? 8.224 0.403 5.869 1.00 45.06 344 SER A C 1
ATOM 2727 O O . SER A 1 344 ? 7.981 1.521 5.415 1.00 45.06 344 SER A O 1
ATOM 2729 N N . ILE A 1 345 ? 7.386 -0.220 6.707 1.00 46.12 345 ILE A N 1
ATOM 2730 C CA . ILE A 1 345 ? 6.130 0.317 7.277 1.00 46.12 345 ILE A CA 1
ATOM 2731 C C . ILE A 1 345 ? 6.276 0.655 8.775 1.00 46.12 345 ILE A C 1
ATOM 2733 O O . ILE A 1 345 ? 5.420 1.348 9.338 1.00 46.12 345 ILE A O 1
ATOM 2737 N N . SER A 1 346 ? 7.373 0.230 9.412 1.00 39.91 346 SER A N 1
ATOM 2738 C CA . SER A 1 346 ? 7.492 -0.001 10.867 1.00 39.91 346 SER A CA 1
ATOM 2739 C C . SER A 1 346 ? 7.182 1.219 11.682 1.00 39.91 346 SER A C 1
ATOM 2741 O O . SER A 1 346 ? 6.800 1.136 12.833 1.00 39.91 346 SER A O 1
ATOM 2743 N N . ILE A 1 347 ? 7.318 2.377 11.082 1.00 42.50 347 ILE A N 1
ATOM 2744 C CA . ILE A 1 347 ? 7.397 3.639 11.768 1.00 42.50 347 ILE A CA 1
ATOM 2745 C C . ILE A 1 347 ? 6.007 4.190 12.067 1.00 42.50 347 ILE A C 1
ATOM 2747 O O . ILE A 1 347 ? 5.777 4.718 13.155 1.00 42.50 347 ILE A O 1
ATOM 2751 N N . LEU A 1 348 ? 5.075 4.064 11.116 1.00 39.84 348 LEU A N 1
ATOM 2752 C CA . LEU A 1 348 ? 3.692 4.470 11.350 1.00 39.84 348 LEU A CA 1
ATOM 2753 C C . LEU A 1 348 ? 3.013 3.453 12.276 1.00 39.84 348 LEU A C 1
ATOM 2755 O O . LEU A 1 348 ? 2.309 3.844 13.198 1.00 39.84 348 LEU A O 1
ATOM 2759 N N . THR A 1 349 ? 3.297 2.162 12.087 1.00 41.97 349 THR A N 1
ATOM 2760 C CA . THR A 1 349 ? 2.709 1.070 12.875 1.00 41.97 349 THR A CA 1
ATOM 2761 C C . THR A 1 349 ? 3.283 0.982 14.294 1.00 41.97 349 THR A C 1
ATOM 2763 O O . THR A 1 349 ? 2.520 0.789 15.234 1.00 41.97 349 THR A O 1
ATOM 2766 N N . ARG A 1 350 ? 4.588 1.232 14.502 1.00 43.22 350 ARG A N 1
ATOM 2767 C CA . ARG A 1 350 ? 5.187 1.352 15.851 1.00 43.22 350 ARG A CA 1
ATOM 2768 C C . ARG A 1 350 ? 4.661 2.574 16.597 1.00 43.22 350 ARG A C 1
ATOM 2770 O O . ARG A 1 350 ? 4.421 2.476 17.790 1.00 43.22 350 ARG A O 1
ATOM 2777 N N . ARG A 1 351 ? 4.398 3.700 15.916 1.00 39.84 351 ARG A N 1
ATOM 2778 C CA . ARG A 1 351 ? 3.696 4.844 16.535 1.00 39.84 351 ARG A CA 1
ATOM 2779 C C . ARG A 1 351 ? 2.258 4.526 16.920 1.00 39.84 351 ARG A C 1
ATOM 2781 O O . ARG A 1 351 ? 1.805 4.991 17.957 1.00 39.84 351 ARG A O 1
ATOM 2788 N N . LEU A 1 352 ? 1.558 3.736 16.105 1.00 39.28 352 LEU A N 1
ATOM 2789 C CA . LEU A 1 352 ? 0.203 3.282 16.418 1.00 39.28 352 LEU A CA 1
ATOM 2790 C C . LEU A 1 352 ? 0.160 2.389 17.669 1.00 39.28 352 LEU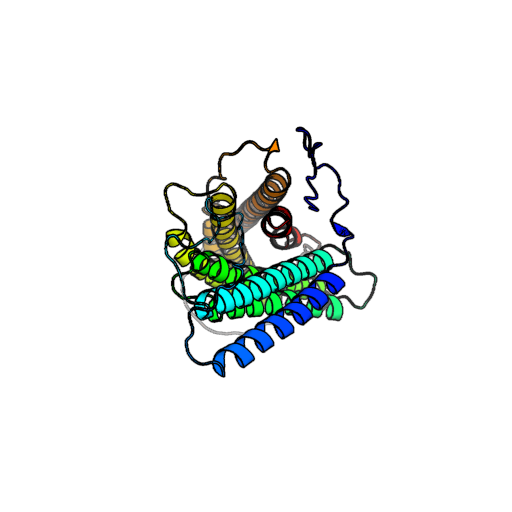 A C 1
ATOM 2792 O O . LEU A 1 352 ? -0.838 2.433 18.379 1.00 39.28 352 LEU A O 1
ATOM 2796 N N . LEU A 1 353 ? 1.225 1.632 17.960 1.00 37.28 353 LEU A N 1
ATOM 2797 C CA . LEU A 1 353 ? 1.337 0.824 19.182 1.00 37.28 353 LEU A CA 1
ATOM 2798 C C . LEU A 1 353 ? 1.892 1.611 20.382 1.00 37.28 353 LEU A C 1
ATOM 2800 O O . LEU A 1 353 ? 1.366 1.487 21.481 1.00 37.28 353 LEU A O 1
ATOM 2804 N N . ALA A 1 354 ? 2.900 2.465 20.193 1.00 29.61 354 ALA A N 1
ATOM 2805 C CA . ALA A 1 354 ? 3.536 3.210 21.287 1.00 29.61 354 ALA A CA 1
ATOM 2806 C C . ALA A 1 354 ? 2.631 4.279 21.934 1.00 29.61 354 ALA A C 1
ATOM 2808 O O . ALA A 1 354 ? 2.888 4.703 23.053 1.00 29.61 354 ALA A O 1
ATOM 2809 N N . GLU A 1 355 ? 1.572 4.726 21.252 1.00 29.12 355 GLU A N 1
ATOM 2810 C CA . GLU A 1 355 ? 0.573 5.653 21.815 1.00 29.12 355 GLU A CA 1
ATOM 2811 C C . GLU A 1 355 ? -0.638 4.928 22.447 1.00 29.12 355 GLU A C 1
ATOM 2813 O O . GLU A 1 355 ? -1.609 5.583 22.839 1.00 29.12 355 GLU A O 1
ATOM 2818 N N . SER A 1 356 ? -0.584 3.589 22.540 1.00 27.81 356 SER A N 1
ATOM 2819 C CA . SER A 1 356 ? -1.607 2.745 23.182 1.00 27.81 356 SER A CA 1
ATOM 2820 C C . SER A 1 356 ? -1.297 2.354 24.638 1.00 27.81 356 SER A C 1
ATOM 2822 O O . SER A 1 356 ? -2.155 1.745 25.277 1.00 27.81 356 SER A O 1
ATOM 2824 N N . GLU A 1 357 ? -0.133 2.753 25.174 1.00 26.83 357 GLU A N 1
ATOM 2825 C CA . GLU A 1 357 ? 0.278 2.560 26.582 1.00 26.83 357 GLU A CA 1
ATOM 2826 C C . GLU A 1 357 ? 0.024 3.779 27.486 1.00 26.83 357 GLU A C 1
ATOM 2828 O O . GLU A 1 357 ? 0.281 4.935 27.062 1.00 26.83 357 GLU A O 1
#

Radius of gyration: 25.42 Å; chains: 1; bounding box: 62×43×94 Å

Organism: Aphanomyces astaci (NCBI:txid112090)

pLDDT: mean 70.73, std 21.75, range [22.84, 96.62]

Foldseek 3Di:
DDDPDPPPPDDDDQPPPPPPLPDDLPVVLVVLVVVLVVLVVVVVVVVVDDPDPDDDDADWFDFLFDPDILDDPDDDGPLQRSLQSNLVSLLLSLLSLLLVLLSLLPDDDDDDCLPVSLVVSLVSLQVSLVSLVVSLVSHDPPGLCNLVSLLSSLLSLLLSLLSVLLSLVVVPPDDDLLVSLVSLLVSLVSNLVSLVRNQVSLVSSPDPPGGPLNLLSNQLSQLSNLLSLLSNLVSVLSNQVVPPVVSSLVSLVVLLPGDRDDRDDDDCSVQVPSVVLVVLSVVLSVVSNVVSVVSNVVSVVVVVVPPPPDDDDDDDDDDDDDDDDDPPPDDDDDPPSNSSSSSDPNRSSVVRVVVRD

Sequence (357 aa):
RNKLAFKIDHELPPTNQEHDDTVDLTCIESDLQQYLHLVDGLNDVRATLPRQNTPFQTWTWKHACLNQPTDPTEPYSLEFYLDTERGMVVFAMACVCALQAEQRSSVPPLDDDTSSSSTTVKDTWRRAAGLFHEATARLPPSSPLHPFLHIWVQLCVVHAHAVEMHHVQAGLDTTSHVQIARYESALSRGGHSACVAAQSFVAHMSSPTSTTTCQQMRWLVLVYKTLCKASYCMSEVVLYESKHPDIALLFCDAVIKSKLPMPPQYPHRACVYFTKLMQTLVAAHHDSVAHAMDIKSTLQGTAKSVSWTHALRPDIPTIRRQHGQLPHYFALFKSHQQWDHLLSISILTRRLLAESE